Protein AF-A0A8T9C0J8-F1 (afdb_monomer_lite)

Sequence (225 aa):
MASNILVLGAGELGTVILTALAARAPPSTKISVLLRPTTISSPSPNKAKELSYLTSLNISLVPGDIATSSLSTLAALFKPYDLVISALGFASGPGSQVKITNAVLAAKVKRFVPWQFGVDYDVVGRGSAQPVWDEQLDVRELLRSQSGKGTEWIIVSTGIFMSFLFEDFFGVVSVSEGDVTVRALGSWENQVTVTTPRDIGRLTSEIVFWEPEFRDEVVFVAGET

Radius of gyration: 17.9 Å; chains: 1; bounding box: 40×44×49 Å

InterPro domains:
  IPR008030 NmrA-like domain [PF05368] (2-215)
  IPR036291 NAD(P)-binding domain superfamily [SSF51735] (3-223)
  IPR045312 Phenylcoumaran benzylic ether reductase-like [cd05259] (4-225)
  IPR051609 NmrA-type/Isoflavone reductase-like domain-containing protein [PTHR47706] (1-224)

pLDDT: mean 93.37, std 6.32, range [57.09, 98.88]

Secondary structure (DSSP, 8-state):
--SEEEEE--SHHHHHHHHHHHHHS-TT-EEEEEE-HHHHHS--HHHHHHHHHHHHTTPEEEE--TTTS-HHHHHHHHTT-SEEEE---GGG-TTHHHHHHHHHHHHT-SEEE-S--SS-HHHH-TT-S-HHHHHHHHHHHHHHT--SS--EEEEEE--EEGGGGGSTTT-SEEEETTEEEE--SSSTT----EE-HHHHHHHHHHHHT-SSPP-SEEEE-----

Structure (mmCIF, N/CA/C/O backbone):
data_AF-A0A8T9C0J8-F1
#
_entry.id   AF-A0A8T9C0J8-F1
#
loop_
_atom_site.group_PDB
_atom_site.id
_atom_site.type_symbol
_atom_site.label_atom_id
_atom_site.label_alt_id
_atom_site.label_comp_id
_atom_site.label_asym_id
_atom_site.label_entity_id
_atom_site.label_seq_id
_atom_site.pdbx_PDB_ins_code
_atom_site.Cartn_x
_atom_site.Cartn_y
_atom_site.Cartn_z
_atom_site.occupancy
_atom_site.B_iso_or_equiv
_atom_site.auth_seq_id
_atom_site.auth_comp_id
_atom_site.auth_asym_id
_atom_site.auth_atom_id
_atom_site.pdbx_PDB_model_num
ATOM 1 N N . MET A 1 1 ? -18.780 -3.985 4.212 1.00 67.94 1 MET A N 1
ATOM 2 C CA . MET A 1 1 ? -17.952 -2.789 3.947 1.00 67.94 1 MET A CA 1
ATOM 3 C C . MET A 1 1 ? -17.096 -2.370 5.140 1.00 67.94 1 MET A C 1
ATOM 5 O O . MET A 1 1 ? -17.561 -2.420 6.276 1.00 67.94 1 MET A O 1
ATOM 9 N N . ALA A 1 2 ? -15.847 -1.967 4.881 1.00 78.81 2 ALA A N 1
ATOM 10 C CA . ALA A 1 2 ? -14.935 -1.405 5.881 1.00 78.81 2 ALA A CA 1
ATOM 11 C C . ALA A 1 2 ? -15.335 0.035 6.246 1.00 78.81 2 ALA A C 1
ATOM 13 O O . ALA A 1 2 ? -15.600 0.855 5.365 1.00 78.81 2 ALA A O 1
ATOM 14 N N . SER A 1 3 ? -15.373 0.343 7.543 1.00 91.62 3 SER A N 1
ATOM 15 C CA . SER A 1 3 ? -15.783 1.655 8.062 1.00 91.62 3 SER A CA 1
ATOM 16 C C . SER A 1 3 ? -14.609 2.488 8.577 1.00 91.62 3 SER A C 1
ATOM 18 O O . SER A 1 3 ? -14.718 3.709 8.659 1.00 91.62 3 SER A O 1
ATOM 20 N N . ASN A 1 4 ? -13.475 1.852 8.873 1.00 98.12 4 ASN A N 1
ATOM 21 C CA . ASN A 1 4 ? -12.244 2.510 9.293 1.00 98.12 4 ASN A CA 1
ATOM 22 C C . ASN A 1 4 ? -11.042 1.960 8.509 1.00 98.12 4 ASN A C 1
ATOM 24 O O . ASN A 1 4 ? -10.661 0.801 8.687 1.00 98.12 4 ASN A O 1
ATOM 28 N N . ILE A 1 5 ? -10.463 2.781 7.633 1.00 98.81 5 ILE A N 1
ATOM 29 C CA . ILE A 1 5 ? -9.421 2.394 6.674 1.00 98.81 5 ILE A CA 1
ATOM 30 C C . ILE A 1 5 ? -8.106 3.090 7.028 1.00 98.81 5 ILE A C 1
ATOM 32 O O . ILE A 1 5 ? -8.069 4.312 7.167 1.00 98.81 5 ILE A O 1
ATOM 36 N N . LEU A 1 6 ? -7.017 2.326 7.112 1.00 98.88 6 LEU A N 1
ATOM 37 C CA . LEU A 1 6 ? -5.656 2.845 7.230 1.00 98.88 6 LEU A CA 1
ATOM 38 C C . LEU A 1 6 ? -4.860 2.549 5.960 1.00 98.88 6 LEU A C 1
ATOM 40 O O . LEU A 1 6 ? -4.647 1.389 5.619 1.00 98.88 6 LEU A O 1
ATOM 44 N N . VAL A 1 7 ? -4.349 3.587 5.305 1.00 98.81 7 VAL A N 1
ATOM 45 C CA . VAL A 1 7 ? -3.362 3.449 4.226 1.00 98.81 7 VAL A CA 1
ATOM 46 C C . VAL A 1 7 ? -1.961 3.670 4.792 1.00 98.81 7 VAL A C 1
ATOM 48 O O . VAL A 1 7 ? -1.710 4.645 5.499 1.00 98.81 7 VAL A O 1
ATOM 51 N N . LEU A 1 8 ? -1.029 2.769 4.498 1.00 98.56 8 LEU A N 1
ATOM 52 C CA . LEU A 1 8 ? 0.369 2.898 4.894 1.00 98.56 8 LEU A CA 1
ATOM 53 C C . LEU A 1 8 ? 1.133 3.630 3.791 1.00 98.56 8 LEU A C 1
ATOM 55 O O . LEU A 1 8 ? 1.318 3.084 2.705 1.00 98.56 8 LEU A O 1
ATOM 59 N N . GLY A 1 9 ? 1.598 4.844 4.091 1.00 96.56 9 GLY A N 1
ATOM 60 C CA . GLY A 1 9 ? 2.353 5.680 3.164 1.00 96.56 9 GLY A CA 1
ATOM 61 C C . GLY A 1 9 ? 1.488 6.550 2.245 1.00 96.56 9 GLY A C 1
ATOM 62 O O . GLY A 1 9 ? 0.451 6.137 1.742 1.00 96.56 9 GLY A O 1
ATOM 63 N N . ALA A 1 10 ? 1.976 7.764 1.992 1.00 95.25 10 ALA A N 1
ATOM 64 C CA . ALA A 1 10 ? 1.490 8.679 0.957 1.00 95.25 10 ALA A CA 1
ATOM 65 C C . ALA A 1 10 ? 2.654 8.997 0.009 1.00 95.25 10 ALA A C 1
ATOM 67 O O . ALA A 1 10 ? 3.235 10.076 0.066 1.00 95.25 10 ALA A O 1
ATOM 68 N N . GLY A 1 11 ? 3.129 7.988 -0.721 1.00 91.94 11 GLY A N 1
ATOM 69 C CA . GLY A 1 11 ? 3.966 8.199 -1.907 1.00 91.94 11 GLY A CA 1
ATOM 70 C C . GLY A 1 11 ? 3.084 8.366 -3.145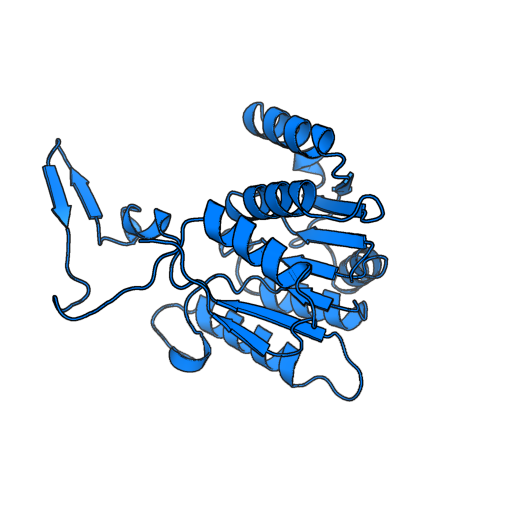 1.00 91.94 11 GLY A C 1
ATOM 71 O O . GLY A 1 11 ? 1.874 8.512 -3.007 1.00 91.94 11 GLY A O 1
ATOM 72 N N . GLU A 1 12 ? 3.658 8.253 -4.344 1.00 90.75 12 GLU A N 1
ATOM 73 C CA . GLU A 1 12 ? 2.904 8.302 -5.611 1.00 90.75 12 GLU A CA 1
ATOM 74 C C . GLU A 1 12 ? 1.651 7.408 -5.575 1.00 90.75 12 GLU A C 1
ATOM 76 O O . GLU A 1 12 ? 0.536 7.903 -5.728 1.00 90.75 12 GLU A O 1
ATOM 81 N N . LEU A 1 13 ? 1.829 6.118 -5.260 1.00 94.12 13 LEU A N 1
ATOM 82 C CA . LEU A 1 13 ? 0.739 5.146 -5.129 1.00 94.12 13 LEU A CA 1
ATOM 83 C C . LEU A 1 13 ? -0.213 5.458 -3.960 1.00 94.12 13 LEU A C 1
ATOM 85 O O . LEU A 1 13 ? -1.432 5.376 -4.095 1.00 94.12 13 LEU A O 1
ATOM 89 N N . GLY A 1 14 ? 0.332 5.783 -2.787 1.00 96.75 14 GLY A N 1
ATOM 90 C CA . GLY A 1 14 ? -0.483 6.012 -1.592 1.00 96.75 14 GLY A CA 1
ATOM 91 C C . GLY A 1 14 ? -1.433 7.192 -1.767 1.00 96.75 14 GLY A C 1
ATOM 92 O O . GLY A 1 14 ? -2.601 7.106 -1.401 1.00 96.75 14 GLY A O 1
ATOM 93 N N . THR A 1 15 ? -0.959 8.264 -2.396 1.00 96.56 15 THR A N 1
ATOM 94 C CA . THR A 1 15 ? -1.730 9.492 -2.602 1.00 96.56 15 THR A CA 1
ATOM 95 C C . THR A 1 15 ? -2.877 9.284 -3.583 1.00 96.56 15 THR A C 1
ATOM 97 O O . THR 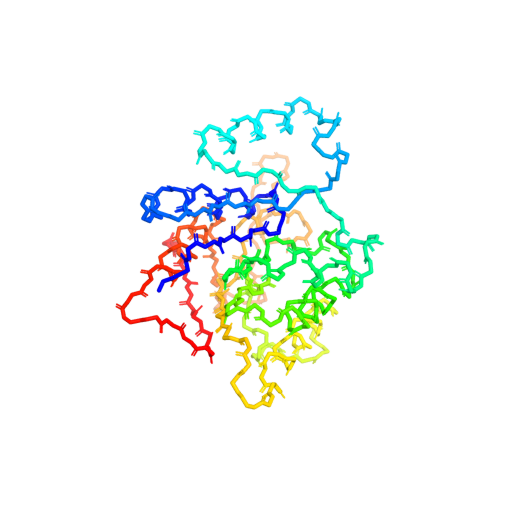A 1 15 ? -3.999 9.689 -3.292 1.00 96.56 15 THR A O 1
ATOM 100 N N . VAL A 1 16 ? -2.655 8.571 -4.691 1.00 97.00 16 VAL A N 1
ATOM 101 C CA . VAL A 1 16 ? -3.739 8.241 -5.636 1.00 97.00 16 VAL A CA 1
ATOM 102 C C . VAL A 1 16 ? -4.761 7.264 -5.046 1.00 97.00 16 VAL A C 1
ATOM 104 O O . VAL A 1 16 ? -5.956 7.446 -5.279 1.00 97.00 16 VAL A O 1
ATOM 107 N N . ILE A 1 17 ? -4.341 6.287 -4.228 1.00 98.44 17 ILE A N 1
ATOM 108 C CA . ILE A 1 17 ? -5.265 5.413 -3.480 1.00 98.44 17 ILE A CA 1
ATOM 109 C C . ILE A 1 17 ? -6.103 6.240 -2.498 1.00 98.44 17 ILE A C 1
ATOM 111 O O . ILE A 1 17 ? -7.325 6.123 -2.484 1.00 98.44 17 ILE A O 1
ATOM 115 N N . LEU A 1 18 ? -5.471 7.102 -1.699 1.00 98.75 18 LEU A N 1
ATOM 116 C CA . LEU A 1 18 ? -6.147 7.944 -0.709 1.00 98.75 18 LEU A CA 1
ATOM 117 C C . LEU A 1 18 ? -7.184 8.873 -1.347 1.00 98.75 18 LEU A C 1
ATOM 119 O O . LEU A 1 18 ? -8.325 8.920 -0.887 1.00 98.75 18 LEU A O 1
ATOM 123 N N . THR A 1 19 ? -6.820 9.557 -2.433 1.00 98.44 19 THR A N 1
ATOM 124 C CA . THR A 1 19 ? -7.746 10.400 -3.199 1.00 98.44 19 THR A CA 1
ATOM 125 C C . THR A 1 19 ? -8.927 9.596 -3.732 1.00 98.44 19 THR A C 1
ATOM 127 O O . THR A 1 19 ? -10.077 10.016 -3.597 1.00 98.44 19 THR A O 1
ATOM 130 N N . ALA A 1 20 ? -8.664 8.431 -4.326 1.00 98.31 20 ALA A N 1
ATOM 131 C CA . ALA A 1 20 ? -9.708 7.600 -4.910 1.00 98.31 20 ALA A CA 1
ATOM 132 C C . ALA A 1 20 ? -10.619 6.960 -3.851 1.00 98.31 20 ALA A C 1
ATOM 134 O O . ALA A 1 20 ? -11.800 6.740 -4.120 1.00 98.31 20 ALA A O 1
ATOM 135 N N . LEU A 1 21 ? -10.100 6.656 -2.658 1.00 98.44 21 LEU A N 1
ATOM 136 C CA . LEU A 1 21 ? -10.907 6.227 -1.517 1.00 98.44 21 LEU A CA 1
ATOM 137 C C . LEU A 1 21 ? -11.796 7.371 -1.036 1.00 98.44 21 LEU A C 1
ATOM 139 O O . LEU A 1 21 ? -13.000 7.177 -0.930 1.00 98.44 21 LEU A O 1
ATOM 143 N N . ALA A 1 22 ? -11.239 8.564 -0.808 1.00 97.94 22 ALA A N 1
ATOM 144 C CA . ALA A 1 22 ? -11.999 9.720 -0.330 1.00 97.94 22 ALA A CA 1
ATOM 145 C C . ALA A 1 22 ? -13.140 10.120 -1.281 1.00 97.94 22 ALA A C 1
ATOM 147 O O . ALA A 1 22 ? -14.207 10.520 -0.828 1.00 97.94 22 ALA A O 1
ATOM 148 N N . ALA A 1 23 ? -12.944 9.965 -2.593 1.00 97.62 23 ALA A N 1
ATOM 149 C CA . ALA A 1 23 ? -13.970 10.256 -3.593 1.00 97.62 23 ALA A CA 1
ATOM 150 C C . ALA A 1 23 ? -15.118 9.228 -3.636 1.00 97.62 23 ALA A C 1
ATOM 152 O O . ALA A 1 23 ? -16.214 9.560 -4.085 1.00 97.62 23 ALA A O 1
ATOM 153 N N . ARG A 1 24 ? -14.870 7.979 -3.222 1.00 96.00 24 ARG A N 1
ATOM 154 C CA . ARG A 1 24 ? -15.820 6.861 -3.362 1.00 96.00 24 ARG A CA 1
ATOM 155 C C . ARG A 1 24 ? -16.450 6.418 -2.047 1.00 96.00 24 ARG A C 1
ATOM 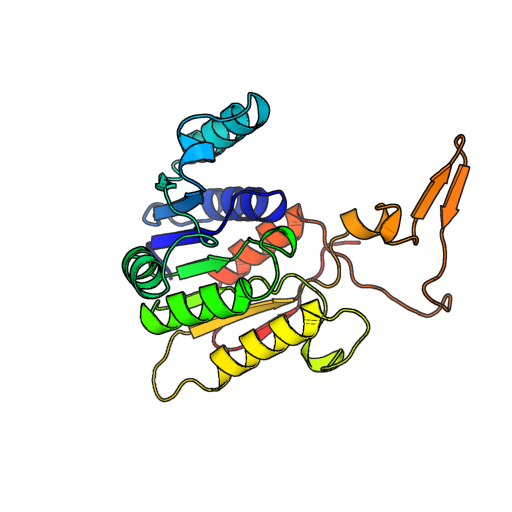157 O O . ARG A 1 24 ? -17.527 5.826 -2.058 1.00 96.00 24 ARG A O 1
ATOM 164 N N . ALA A 1 25 ? -15.763 6.643 -0.936 1.00 96.06 25 ALA A N 1
ATOM 165 C CA . ALA A 1 25 ? -16.151 6.098 0.346 1.00 96.06 25 ALA A CA 1
ATOM 166 C C . ALA A 1 25 ? -17.536 6.611 0.784 1.00 96.06 25 ALA A C 1
ATOM 168 O O . ALA A 1 25 ? -17.830 7.802 0.634 1.00 96.06 25 ALA A O 1
ATOM 169 N N . PRO A 1 26 ? -18.385 5.745 1.367 1.00 94.44 26 PRO A N 1
ATOM 170 C CA . PRO A 1 26 ? -19.605 6.191 2.024 1.00 94.44 26 PRO A CA 1
ATOM 171 C C . PRO A 1 26 ? -19.304 7.262 3.089 1.00 94.44 26 PRO A C 1
ATOM 173 O O . PRO A 1 26 ? -18.265 7.177 3.747 1.00 94.44 26 PRO A O 1
ATOM 176 N N . PRO A 1 27 ? -20.220 8.213 3.362 1.00 92.50 27 PRO A N 1
ATOM 177 C CA . PRO A 1 27 ? -19.984 9.285 4.339 1.00 92.50 27 PRO A CA 1
ATOM 178 C C . PRO A 1 27 ? -19.617 8.814 5.758 1.00 92.50 27 PRO A C 1
ATOM 180 O O . PRO A 1 27 ? -19.036 9.566 6.533 1.00 92.50 27 PRO A O 1
ATOM 183 N N . SER A 1 28 ? -19.964 7.576 6.120 1.00 94.38 28 SER A N 1
ATOM 184 C CA . SER A 1 28 ? -19.637 6.965 7.413 1.00 94.38 28 SER A CA 1
ATOM 185 C C . SER A 1 28 ? -18.206 6.423 7.514 1.00 94.38 28 SER A C 1
ATOM 187 O O . SER A 1 28 ? -17.791 6.024 8.601 1.00 94.38 28 SER A O 1
ATOM 189 N N . THR A 1 29 ? -17.469 6.346 6.405 1.00 97.56 29 THR A N 1
ATOM 190 C CA . THR A 1 29 ? -16.136 5.743 6.364 1.00 97.56 29 THR A CA 1
ATOM 191 C C . THR A 1 29 ? -15.070 6.743 6.800 1.00 97.56 29 THR A C 1
ATOM 193 O O . THR A 1 29 ? -14.967 7.847 6.274 1.00 97.56 29 THR A O 1
ATOM 196 N N . LYS A 1 30 ? -14.232 6.330 7.749 1.00 98.38 30 LYS A N 1
ATOM 197 C CA . LYS A 1 30 ? -13.057 7.077 8.202 1.00 98.38 30 LYS A CA 1
ATOM 198 C C . LYS A 1 30 ? -11.826 6.588 7.452 1.00 98.38 30 LYS A C 1
ATOM 200 O O . LYS A 1 30 ? -11.588 5.382 7.385 1.00 98.38 30 LYS A O 1
ATOM 205 N N . ILE A 1 31 ? -11.049 7.520 6.908 1.00 98.75 31 ILE A N 1
ATOM 206 C CA . ILE A 1 31 ? -9.807 7.227 6.190 1.00 98.75 31 ILE A CA 1
ATOM 207 C C . ILE A 1 31 ? -8.652 7.894 6.931 1.00 98.75 31 ILE A C 1
ATOM 209 O O . ILE A 1 31 ? -8.679 9.092 7.221 1.00 98.75 31 ILE A O 1
ATOM 213 N N . SER A 1 32 ? -7.624 7.105 7.204 1.00 98.88 32 SER A N 1
ATOM 214 C CA . SER A 1 32 ? -6.389 7.529 7.843 1.00 98.88 32 SER A CA 1
ATOM 215 C C . SER A 1 32 ? -5.191 7.155 6.981 1.00 98.88 32 SER A C 1
ATOM 217 O O . SER A 1 32 ? -5.207 6.145 6.278 1.00 98.88 32 SER A O 1
ATOM 219 N N . VAL A 1 33 ? -4.114 7.928 7.088 1.00 98.81 33 VAL A N 1
ATOM 220 C CA . VAL A 1 33 ? -2.821 7.606 6.485 1.00 98.81 33 VAL A CA 1
ATOM 221 C C . VAL A 1 33 ? -1.731 7.542 7.546 1.00 98.81 33 VAL A C 1
ATOM 223 O O . VAL A 1 33 ? -1.563 8.471 8.334 1.00 98.81 33 VAL A O 1
ATOM 226 N N . LEU A 1 34 ? -0.966 6.451 7.554 1.00 98.62 34 LEU A N 1
ATOM 227 C CA . LEU A 1 34 ? 0.228 6.319 8.381 1.00 98.62 34 LEU A CA 1
ATOM 228 C C . LEU A 1 34 ? 1.416 7.008 7.707 1.00 98.62 34 LEU A C 1
ATOM 230 O O . LEU A 1 34 ? 1.798 6.650 6.590 1.00 98.62 34 LEU A O 1
ATOM 234 N N . LEU A 1 35 ? 2.030 7.953 8.416 1.00 97.62 35 LEU A N 1
ATOM 235 C CA . LEU A 1 35 ? 3.216 8.682 7.974 1.00 97.62 35 LEU A CA 1
ATOM 236 C C . LEU A 1 35 ? 4.260 8.732 9.084 1.00 97.62 35 LEU A C 1
ATOM 238 O O . LEU A 1 35 ? 3.920 8.793 10.269 1.00 97.62 35 LEU A O 1
ATOM 242 N N . ARG A 1 36 ? 5.541 8.793 8.696 1.00 96.00 36 ARG A N 1
ATOM 243 C CA . ARG A 1 36 ? 6.629 8.985 9.661 1.00 96.00 36 ARG A CA 1
ATOM 244 C C . ARG A 1 36 ? 6.372 10.262 10.470 1.00 96.00 36 ARG A C 1
ATOM 246 O O . ARG A 1 36 ? 6.016 11.278 9.868 1.00 96.00 36 ARG A O 1
ATOM 253 N N . PRO A 1 37 ? 6.603 10.265 11.796 1.00 96.25 37 PRO A N 1
ATOM 254 C CA . PRO A 1 37 ? 6.368 11.448 12.626 1.00 96.25 37 PRO A CA 1
ATOM 255 C C . PRO A 1 37 ? 7.043 12.714 12.085 1.00 96.25 37 PRO A C 1
ATOM 257 O O . PRO A 1 37 ? 6.421 13.770 12.041 1.00 96.25 37 PRO A O 1
ATOM 260 N N . THR A 1 38 ? 8.270 12.590 11.569 1.00 94.44 38 THR A N 1
ATOM 261 C CA . THR A 1 38 ? 9.028 13.699 10.966 1.00 94.44 38 THR A CA 1
ATOM 262 C C . THR A 1 38 ? 8.383 14.262 9.701 1.00 94.44 38 THR A C 1
ATOM 264 O O . THR A 1 38 ? 8.455 15.464 9.464 1.00 94.44 38 THR A O 1
ATOM 267 N N . THR A 1 39 ? 7.705 13.427 8.907 1.00 94.25 39 THR A N 1
ATOM 268 C CA . THR A 1 39 ? 6.935 13.865 7.733 1.00 94.25 39 THR A CA 1
ATOM 269 C C . THR A 1 39 ? 5.789 14.787 8.136 1.00 94.25 39 THR A C 1
ATOM 271 O O . THR A 1 39 ? 5.459 15.692 7.380 1.00 94.25 39 THR A O 1
ATOM 274 N N . ILE A 1 40 ? 5.207 14.578 9.319 1.00 95.44 40 ILE A N 1
ATOM 275 C CA . ILE A 1 40 ? 4.107 15.389 9.849 1.00 95.44 40 ILE A CA 1
ATOM 276 C C . ILE A 1 40 ? 4.650 16.637 10.557 1.00 95.44 40 ILE A C 1
ATOM 278 O O . ILE A 1 40 ? 4.162 17.737 10.320 1.00 95.44 40 ILE A O 1
ATOM 282 N N . SER A 1 41 ? 5.660 16.482 11.420 1.00 95.50 41 SER A N 1
ATOM 283 C CA . SER A 1 41 ? 6.167 17.571 12.265 1.00 95.50 41 SER A CA 1
ATOM 284 C C . SER A 1 41 ? 7.080 18.551 11.530 1.00 95.50 41 SER A C 1
ATOM 286 O O . SER A 1 41 ? 7.245 19.687 11.970 1.00 95.50 41 SER A O 1
ATOM 288 N N . SER A 1 42 ? 7.739 18.119 10.452 1.00 93.81 42 SER A N 1
ATOM 289 C CA . SER A 1 42 ? 8.729 18.924 9.724 1.00 93.81 42 SER A CA 1
ATOM 290 C C . SER A 1 42 ? 8.709 18.620 8.217 1.00 93.81 42 SER A C 1
ATOM 292 O O . SER A 1 42 ? 9.702 18.138 7.666 1.00 93.81 42 SER A O 1
ATOM 294 N N . PRO A 1 43 ? 7.577 18.866 7.528 1.00 94.25 43 PRO A N 1
ATOM 295 C CA . PRO A 1 43 ? 7.447 18.582 6.105 1.00 94.25 43 PRO A CA 1
ATOM 296 C C . PRO A 1 43 ? 8.287 19.538 5.247 1.00 94.25 43 PRO A C 1
ATOM 298 O O . PRO A 1 43 ? 8.381 20.734 5.521 1.00 94.25 43 PRO A O 1
ATOM 301 N N . SER A 1 44 ? 8.823 19.030 4.134 1.00 94.44 44 SER A N 1
ATOM 302 C CA . SER A 1 44 ? 9.297 19.891 3.042 1.00 94.44 44 SER A CA 1
ATOM 303 C C . SER A 1 44 ? 8.124 20.681 2.434 1.00 94.44 44 SER A C 1
ATOM 305 O O . SER A 1 44 ? 6.974 20.260 2.582 1.00 94.44 44 SER A O 1
ATOM 307 N N . PRO A 1 45 ? 8.355 21.780 1.688 1.00 95.69 45 PRO A N 1
ATOM 308 C CA . PRO A 1 45 ? 7.265 22.560 1.090 1.00 95.69 45 PRO A CA 1
ATOM 309 C C . PRO A 1 45 ? 6.321 21.732 0.206 1.00 95.69 45 PRO A C 1
ATOM 311 O O . PRO A 1 45 ? 5.104 21.896 0.272 1.00 95.69 45 PRO A O 1
ATOM 314 N N . ASN A 1 46 ? 6.867 20.803 -0.584 1.00 93.50 46 ASN A N 1
ATOM 315 C CA . ASN A 1 46 ? 6.058 19.899 -1.404 1.00 93.50 46 ASN A CA 1
ATOM 316 C C . ASN A 1 46 ? 5.237 18.950 -0.532 1.00 93.50 46 ASN A C 1
ATOM 318 O O . ASN A 1 46 ? 4.045 18.770 -0.776 1.00 93.50 46 ASN A O 1
ATOM 322 N N . LYS A 1 47 ? 5.841 18.405 0.532 1.00 94.06 47 LYS A N 1
ATOM 323 C CA . LYS A 1 47 ? 5.120 17.509 1.431 1.00 94.06 47 LYS A CA 1
ATOM 324 C C . LYS A 1 47 ? 4.032 18.241 2.212 1.00 94.06 47 LYS A C 1
ATOM 326 O O . LYS A 1 47 ? 2.950 17.702 2.370 1.00 94.06 47 LYS A O 1
ATOM 331 N N . ALA A 1 48 ? 4.259 19.487 2.622 1.00 95.75 48 ALA A N 1
ATOM 332 C CA . ALA A 1 48 ? 3.263 20.305 3.312 1.00 95.75 48 ALA A CA 1
ATOM 333 C C . ALA A 1 48 ? 2.018 20.566 2.446 1.00 95.75 48 ALA A C 1
ATOM 335 O O . ALA A 1 48 ? 0.894 20.516 2.952 1.00 95.75 48 ALA A O 1
ATOM 336 N N . LYS A 1 49 ? 2.207 20.786 1.135 1.00 96.19 49 LYS A N 1
ATOM 337 C CA . LYS A 1 49 ? 1.103 20.892 0.167 1.00 96.19 49 LYS A CA 1
ATOM 338 C C . LYS A 1 49 ? 0.330 19.582 0.060 1.00 96.19 49 LYS A C 1
ATOM 340 O O . LYS A 1 49 ? -0.894 19.594 0.094 1.00 96.19 49 LYS A O 1
ATOM 345 N N . GLU A 1 50 ? 1.041 18.462 -0.022 1.00 95.31 50 GLU A N 1
ATOM 346 C CA . GLU A 1 50 ? 0.428 17.137 -0.085 1.00 95.31 50 GLU A CA 1
ATOM 347 C C . GLU A 1 50 ? -0.365 16.811 1.189 1.00 95.31 50 GLU A C 1
ATOM 349 O O . GLU A 1 50 ? -1.512 16.389 1.100 1.00 95.31 50 GLU A O 1
ATOM 354 N N . LEU A 1 51 ? 0.185 17.085 2.378 1.00 97.44 51 LEU A N 1
ATOM 355 C CA . LEU A 1 51 ? -0.533 16.904 3.643 1.00 97.44 51 LEU A CA 1
ATOM 356 C C . LEU A 1 51 ? -1.780 17.787 3.717 1.00 97.44 51 LEU A C 1
ATOM 358 O O . LEU A 1 51 ? -2.829 17.299 4.118 1.00 97.44 51 LEU A O 1
ATOM 362 N N . SER A 1 52 ? -1.681 19.050 3.290 1.00 97.75 52 SER A N 1
ATOM 363 C CA . SER A 1 52 ? -2.831 19.967 3.216 1.00 97.75 52 SER A CA 1
ATOM 364 C C . SER A 1 52 ? -3.920 19.465 2.265 1.00 97.75 52 SER A C 1
ATOM 366 O O . SER A 1 52 ? -5.107 19.642 2.522 1.00 97.75 52 SER A O 1
ATOM 368 N N . TYR A 1 53 ? -3.525 18.834 1.159 1.00 97.94 53 TYR A N 1
ATOM 369 C CA . TYR A 1 53 ? -4.460 18.214 0.228 1.00 97.94 53 TYR A CA 1
ATOM 370 C C . TYR A 1 53 ? -5.133 16.976 0.834 1.00 97.94 53 TYR A C 1
ATOM 372 O O . TYR A 1 53 ? -6.344 16.830 0.735 1.00 97.94 53 TYR A O 1
ATOM 380 N N . LEU A 1 54 ? -4.386 16.106 1.518 1.00 98.25 54 LEU A N 1
ATOM 381 C CA . LEU A 1 54 ? -4.976 14.939 2.179 1.00 98.25 54 LEU A CA 1
ATOM 382 C C . LEU A 1 54 ? -5.944 15.355 3.298 1.00 98.25 54 LEU A C 1
ATOM 384 O O . LEU A 1 54 ? -7.043 14.811 3.402 1.00 98.25 54 LEU A O 1
ATOM 388 N N . THR A 1 55 ? -5.589 16.354 4.109 1.00 98.00 55 THR A N 1
ATOM 389 C CA . THR A 1 55 ? -6.470 16.832 5.184 1.00 98.00 55 THR A CA 1
ATOM 390 C C . THR A 1 55 ? -7.719 17.535 4.654 1.00 98.00 55 THR A C 1
ATOM 392 O O . THR A 1 55 ? -8.776 17.397 5.268 1.00 98.00 55 THR A O 1
ATOM 395 N N . SER A 1 56 ? -7.657 18.216 3.502 1.00 98.31 56 SER A N 1
ATOM 396 C CA . SER A 1 56 ? -8.852 18.800 2.868 1.00 98.31 56 SER A CA 1
ATOM 397 C C . SER A 1 56 ? -9.847 17.746 2.365 1.00 98.31 56 SER A C 1
ATOM 399 O O . SER A 1 56 ? -11.031 18.045 2.220 1.00 98.31 56 SER A O 1
ATOM 401 N N . LEU A 1 57 ? -9.397 16.499 2.184 1.00 98.00 57 LEU A N 1
ATOM 402 C CA . LEU A 1 57 ? -10.234 15.329 1.903 1.00 98.00 57 LEU A CA 1
ATOM 403 C C . LEU A 1 57 ? -10.746 14.626 3.176 1.00 98.00 57 LEU A C 1
ATOM 405 O O . LEU A 1 57 ? -11.266 13.516 3.095 1.00 98.00 57 LEU A O 1
ATOM 409 N N . ASN A 1 58 ? -10.602 15.247 4.352 1.00 98.06 58 ASN A N 1
ATOM 410 C CA . ASN A 1 58 ? -10.930 14.675 5.665 1.00 98.06 58 ASN A CA 1
ATOM 411 C C . ASN A 1 58 ? -10.120 13.415 6.029 1.00 98.06 58 ASN A C 1
ATOM 413 O O . ASN A 1 58 ? -10.561 12.603 6.846 1.00 98.06 58 ASN A O 1
ATOM 417 N N . ILE A 1 59 ? -8.923 13.247 5.456 1.00 98.69 59 ILE A N 1
ATOM 418 C CA . ILE A 1 59 ? -8.031 12.135 5.797 1.00 98.69 59 ILE A CA 1
ATOM 419 C C . ILE A 1 59 ? -7.248 12.480 7.063 1.00 98.69 59 ILE A C 1
ATOM 421 O O . ILE A 1 59 ? -6.605 13.528 7.161 1.00 98.69 59 ILE A O 1
ATOM 425 N N . SER A 1 60 ? -7.265 11.565 8.030 1.00 98.56 60 SER A N 1
ATOM 426 C CA . SER A 1 60 ? -6.536 11.724 9.291 1.00 98.56 60 SER A CA 1
ATOM 427 C C . SER A 1 60 ? -5.071 11.311 9.146 1.00 98.56 60 SER A C 1
ATOM 429 O O . SER A 1 60 ? -4.762 10.248 8.610 1.00 98.56 60 SER A O 1
ATOM 431 N N . LEU A 1 61 ? -4.150 12.130 9.657 1.00 98.56 61 LEU A N 1
ATOM 432 C CA . LEU A 1 61 ? -2.720 11.816 9.663 1.00 98.56 61 LEU A CA 1
ATOM 433 C C . LEU A 1 61 ? -2.371 11.037 10.934 1.00 98.56 61 LEU A C 1
ATOM 435 O O . LEU A 1 61 ? -2.585 11.524 12.043 1.00 98.56 61 LEU A O 1
ATOM 439 N N . VAL A 1 62 ? -1.813 9.839 10.778 1.00 98.56 62 VAL A N 1
ATOM 440 C CA . VAL A 1 62 ? -1.443 8.952 11.885 1.00 98.56 62 VAL A CA 1
ATOM 441 C C . VAL A 1 62 ? 0.081 8.863 11.960 1.00 98.56 62 VAL A C 1
ATOM 443 O O . VAL A 1 62 ? 0.704 8.355 11.024 1.00 98.56 62 VAL A O 1
ATOM 446 N N . PRO A 1 63 ? 0.712 9.340 13.046 1.00 97.88 63 PRO A N 1
ATOM 447 C CA . PRO A 1 63 ? 2.153 9.229 13.203 1.00 97.88 63 PRO A CA 1
ATOM 448 C C . PRO A 1 63 ? 2.550 7.774 13.473 1.00 97.88 63 PRO A C 1
ATOM 450 O O . PRO A 1 63 ? 2.061 7.144 14.409 1.00 97.88 63 PRO A O 1
ATOM 453 N N . GLY A 1 64 ? 3.477 7.249 12.679 1.00 96.88 64 GLY A N 1
ATOM 454 C CA . GLY A 1 64 ? 4.062 5.930 12.889 1.00 96.88 64 GLY A CA 1
ATOM 455 C C . GLY A 1 64 ? 5.168 5.634 11.884 1.00 96.88 64 GLY A C 1
ATOM 456 O O . GLY A 1 64 ? 5.202 6.191 10.790 1.00 96.88 64 GLY A O 1
ATOM 457 N N . ASP A 1 65 ? 6.102 4.765 12.255 1.00 95.31 65 ASP A N 1
ATOM 458 C CA . ASP A 1 65 ? 7.235 4.423 11.397 1.00 95.31 65 ASP A CA 1
ATOM 459 C C . ASP A 1 65 ? 7.426 2.910 11.333 1.00 95.31 65 ASP A C 1
ATOM 461 O O . ASP A 1 65 ? 7.787 2.272 12.324 1.00 95.31 65 ASP A O 1
ATOM 465 N N . ILE A 1 66 ? 7.186 2.342 10.149 1.00 95.81 66 ILE A N 1
ATOM 466 C CA . ILE A 1 66 ? 7.337 0.908 9.889 1.00 95.81 66 ILE A CA 1
ATOM 467 C C . ILE A 1 66 ? 8.773 0.447 10.131 1.00 95.81 66 ILE A C 1
ATOM 469 O O . ILE A 1 66 ? 8.969 -0.663 10.621 1.00 95.81 66 ILE A O 1
ATOM 473 N N . ALA A 1 67 ? 9.775 1.276 9.826 1.00 93.12 67 ALA A N 1
ATOM 474 C CA . ALA A 1 67 ? 11.171 0.875 9.942 1.00 93.12 67 ALA A CA 1
ATOM 475 C C . ALA A 1 67 ? 11.564 0.685 11.413 1.00 93.12 67 ALA A C 1
ATOM 477 O O . ALA A 1 67 ? 12.079 -0.367 11.793 1.00 93.12 67 ALA A O 1
ATOM 478 N N . THR A 1 68 ? 11.245 1.667 12.256 1.00 94.94 68 THR A N 1
ATOM 479 C CA . THR A 1 68 ? 11.728 1.739 13.644 1.00 94.94 68 THR A CA 1
ATOM 480 C C . THR A 1 68 ? 10.774 1.131 14.674 1.00 94.94 68 THR A C 1
ATOM 482 O O . THR A 1 68 ? 11.222 0.703 15.736 1.00 94.94 68 THR A O 1
ATOM 485 N N . SER A 1 69 ? 9.473 1.030 14.382 1.00 97.06 69 SER A N 1
ATOM 486 C CA . SER A 1 69 ? 8.499 0.464 15.328 1.00 97.06 69 SER A CA 1
ATOM 487 C C . SER A 1 69 ? 8.655 -1.050 15.470 1.00 97.06 69 SER A C 1
ATOM 489 O O . SER A 1 69 ? 8.915 -1.757 14.493 1.00 97.06 69 SER A O 1
ATOM 491 N N . SER A 1 70 ? 8.446 -1.578 16.677 1.00 97.94 70 SER A N 1
ATOM 492 C CA . SER A 1 70 ? 8.369 -3.024 16.902 1.00 97.94 70 SER A CA 1
ATOM 493 C C . SER A 1 70 ? 7.098 -3.618 16.283 1.00 97.94 70 SER A C 1
ATOM 495 O O . SER A 1 70 ? 6.120 -2.913 16.022 1.00 97.94 70 SER A O 1
ATOM 497 N N . LEU A 1 71 ? 7.087 -4.941 16.099 1.00 97.94 71 LEU A N 1
ATOM 498 C CA . LEU A 1 71 ? 5.908 -5.667 15.623 1.00 97.94 71 LEU A CA 1
ATOM 499 C C . LEU A 1 71 ? 4.679 -5.423 16.517 1.00 97.94 71 LEU A C 1
ATOM 501 O O . LEU A 1 71 ? 3.592 -5.171 16.008 1.00 97.94 71 LEU A O 1
ATOM 505 N N . SER A 1 72 ? 4.852 -5.456 17.843 1.00 98.31 72 SER A N 1
ATOM 506 C CA . SER A 1 72 ? 3.760 -5.254 18.803 1.00 98.31 72 SER A CA 1
ATOM 507 C C . SER A 1 72 ? 3.199 -3.833 18.767 1.00 98.31 72 SER A C 1
ATOM 509 O O . SER A 1 72 ? 1.983 -3.660 18.842 1.00 98.31 72 SER A O 1
ATOM 511 N N . THR A 1 73 ? 4.056 -2.823 18.594 1.00 98.50 73 THR A N 1
ATOM 512 C CA . THR A 1 73 ? 3.631 -1.427 18.434 1.00 98.50 73 THR A CA 1
ATOM 513 C C . THR A 1 73 ? 2.821 -1.244 17.155 1.00 98.50 73 THR A C 1
ATOM 515 O O . THR A 1 73 ? 1.758 -0.626 17.189 1.00 98.50 73 THR A O 1
ATOM 518 N N . LEU A 1 74 ? 3.277 -1.819 16.037 1.00 98.62 74 LEU A N 1
ATOM 519 C CA . LEU A 1 74 ? 2.538 -1.766 14.773 1.00 98.62 74 LEU A CA 1
ATOM 520 C C . LEU A 1 74 ? 1.200 -2.503 14.871 1.00 98.62 74 LEU A C 1
ATOM 522 O O . LEU A 1 74 ? 0.178 -1.964 14.459 1.00 98.62 74 LEU A O 1
ATOM 526 N N . ALA A 1 75 ? 1.178 -3.688 15.483 1.00 98.69 75 ALA A N 1
ATOM 527 C CA . ALA A 1 75 ? -0.056 -4.438 15.680 1.00 98.69 75 ALA A CA 1
ATOM 528 C C . ALA A 1 75 ? -1.068 -3.661 16.545 1.00 98.69 75 ALA A C 1
ATOM 530 O O . ALA A 1 75 ? -2.251 -3.592 16.216 1.00 98.69 75 ALA A O 1
ATOM 531 N N . ALA A 1 76 ? -0.613 -3.015 17.623 1.00 98.69 76 ALA A N 1
ATOM 532 C CA . ALA A 1 76 ? -1.468 -2.163 18.448 1.00 98.69 76 ALA A CA 1
ATOM 533 C C . ALA A 1 76 ? -2.022 -0.959 17.666 1.00 98.69 76 ALA A C 1
ATOM 535 O O . ALA A 1 76 ? -3.190 -0.612 17.837 1.00 98.69 76 ALA A O 1
ATOM 536 N N . LEU A 1 77 ? -1.211 -0.361 16.787 1.00 98.75 77 LEU A N 1
ATOM 537 C CA . LEU A 1 77 ? -1.619 0.747 15.922 1.00 98.75 77 LEU A CA 1
ATOM 538 C C . LEU A 1 77 ? -2.644 0.306 14.870 1.00 98.75 77 LEU A C 1
ATOM 540 O O . LEU A 1 77 ? -3.577 1.054 14.594 1.00 98.75 77 LEU A O 1
ATOM 544 N N . PHE A 1 78 ? -2.497 -0.890 14.296 1.00 98.75 78 PHE A N 1
ATOM 545 C CA . PHE A 1 78 ? -3.382 -1.406 13.242 1.00 98.75 78 PHE A CA 1
ATOM 546 C C . PHE A 1 78 ? -4.715 -1.943 13.773 1.00 98.75 78 PHE A C 1
ATOM 548 O O . PHE A 1 78 ? -5.718 -1.892 13.068 1.00 98.75 78 PHE A O 1
ATOM 555 N N . LYS A 1 79 ? -4.753 -2.402 15.027 1.00 98.31 79 LYS A N 1
ATOM 556 C CA . LYS A 1 79 ? -5.929 -3.011 15.669 1.00 98.31 79 LYS A CA 1
ATOM 557 C C . LYS A 1 79 ? -7.252 -2.224 15.559 1.00 98.31 79 LYS A C 1
ATOM 559 O O . LYS A 1 79 ? -8.288 -2.874 15.452 1.00 98.31 79 LYS A O 1
ATOM 564 N N . PRO A 1 80 ? -7.290 -0.877 15.609 1.00 98.12 80 PRO A N 1
ATOM 565 C CA . PRO A 1 80 ? -8.542 -0.121 15.510 1.00 98.12 80 PRO A CA 1
ATOM 566 C C . PRO A 1 80 ? -9.152 -0.067 14.102 1.00 98.12 80 PRO A C 1
ATOM 568 O O . PRO A 1 80 ? -10.246 0.477 13.950 1.00 98.12 80 PRO A O 1
ATOM 571 N N . TYR A 1 81 ? -8.442 -0.537 13.074 1.00 98.62 81 TYR A N 1
ATOM 572 C CA . TYR A 1 81 ? -8.856 -0.418 11.678 1.00 98.62 81 TYR A CA 1
ATOM 573 C C . TYR A 1 81 ? -9.518 -1.699 11.172 1.00 98.62 81 TYR A C 1
ATOM 575 O O . TYR A 1 81 ? -9.095 -2.809 11.489 1.00 98.62 81 TYR A O 1
ATOM 583 N N . ASP A 1 82 ? -10.544 -1.531 10.340 1.00 98.00 82 ASP A N 1
ATOM 584 C CA . ASP A 1 82 ? -11.215 -2.640 9.661 1.00 98.00 82 ASP A CA 1
ATOM 585 C C . ASP A 1 82 ? -10.402 -3.109 8.451 1.00 98.00 82 ASP A C 1
ATOM 587 O O . ASP A 1 82 ? -10.376 -4.296 8.131 1.00 98.00 82 ASP A O 1
ATOM 591 N N . LEU A 1 83 ? -9.761 -2.162 7.766 1.00 98.69 83 LEU A N 1
ATOM 592 C CA . LEU A 1 83 ? -8.982 -2.391 6.559 1.00 98.69 83 LEU A CA 1
ATOM 593 C C . LEU A 1 83 ? -7.636 -1.680 6.666 1.00 98.69 83 LEU A C 1
ATOM 595 O O . LEU A 1 83 ? -7.585 -0.476 6.919 1.00 98.69 83 LEU A O 1
ATOM 599 N N . VAL A 1 84 ? -6.559 -2.415 6.406 1.00 98.88 84 VAL A N 1
ATOM 600 C CA . VAL A 1 84 ? -5.225 -1.846 6.185 1.00 98.88 84 VAL A CA 1
ATOM 601 C C . VAL A 1 84 ? -4.844 -2.023 4.715 1.00 98.88 84 VAL A C 1
ATOM 603 O O . VAL A 1 84 ? -5.005 -3.106 4.160 1.00 98.88 84 VAL A O 1
ATOM 606 N N . ILE A 1 85 ? -4.330 -0.970 4.083 1.00 98.81 85 ILE A N 1
ATOM 607 C CA . ILE A 1 85 ? -3.815 -0.987 2.708 1.00 98.81 85 ILE A CA 1
ATOM 608 C C . ILE A 1 85 ? -2.348 -0.574 2.749 1.00 98.81 85 ILE A C 1
ATOM 610 O O . ILE A 1 85 ? -2.033 0.537 3.172 1.00 98.81 85 ILE A O 1
ATOM 614 N N . SER A 1 86 ? -1.435 -1.439 2.315 1.00 98.25 86 SER A N 1
ATOM 615 C CA . SER A 1 86 ? -0.019 -1.082 2.220 1.00 98.25 86 SER A CA 1
ATOM 616 C C . SER A 1 86 ? 0.274 -0.435 0.869 1.00 98.25 86 SER A C 1
ATOM 618 O O . SER A 1 86 ? 0.222 -1.095 -0.163 1.00 98.25 86 SER A O 1
ATOM 620 N N . ALA A 1 87 ? 0.617 0.854 0.873 1.00 97.12 87 ALA A N 1
ATOM 621 C CA . ALA A 1 87 ? 1.107 1.582 -0.299 1.00 97.12 87 ALA A CA 1
ATOM 622 C C . ALA A 1 87 ? 2.610 1.910 -0.182 1.00 97.12 87 ALA A C 1
ATOM 624 O O . ALA A 1 87 ? 3.121 2.821 -0.838 1.00 97.12 87 ALA A O 1
ATOM 625 N N . LEU A 1 88 ? 3.324 1.177 0.678 1.00 92.50 88 LEU A N 1
ATOM 626 C CA . LEU A 1 88 ? 4.765 1.290 0.862 1.00 92.50 88 LEU A CA 1
ATOM 627 C C . LEU A 1 88 ? 5.460 0.327 -0.091 1.00 92.50 88 LEU A C 1
ATOM 629 O O . LEU A 1 88 ? 5.435 -0.875 0.141 1.00 92.50 88 LEU A O 1
ATOM 633 N N . GLY A 1 89 ? 6.071 0.864 -1.146 1.00 84.25 89 GLY A N 1
ATOM 634 C CA . GLY A 1 89 ? 6.821 0.063 -2.106 1.00 84.25 89 GLY A CA 1
ATOM 635 C C . GLY A 1 89 ? 8.254 -0.233 -1.717 1.00 84.25 89 GLY A C 1
ATOM 636 O O . GLY A 1 89 ? 8.642 -0.072 -0.564 1.00 84.25 89 GLY A O 1
ATOM 637 N N . PHE A 1 90 ? 9.061 -0.623 -2.704 1.00 74.56 90 PHE A N 1
ATOM 638 C CA . PHE A 1 90 ? 10.455 -1.045 -2.521 1.00 74.56 90 PHE A CA 1
ATOM 639 C C . PHE A 1 90 ? 11.315 -0.071 -1.698 1.00 74.56 90 PHE A C 1
ATOM 641 O O . PHE A 1 90 ? 12.226 -0.496 -0.989 1.00 74.56 90 PHE A O 1
ATOM 648 N N . ALA A 1 91 ? 10.989 1.224 -1.713 1.00 77.75 91 ALA A N 1
ATOM 649 C CA . ALA A 1 91 ? 11.651 2.246 -0.902 1.00 77.75 91 ALA A CA 1
ATOM 650 C C . ALA A 1 91 ? 11.551 2.019 0.624 1.00 77.75 91 ALA A C 1
ATOM 652 O O . ALA A 1 91 ? 12.284 2.656 1.380 1.00 77.75 91 ALA A O 1
ATOM 653 N N . SER A 1 92 ? 10.673 1.129 1.106 1.00 84.88 92 SER A N 1
ATOM 654 C CA . SER A 1 92 ? 10.640 0.726 2.519 1.00 84.88 92 SER A CA 1
ATOM 655 C C . SER A 1 92 ? 11.840 -0.132 2.931 1.00 84.88 92 SER A C 1
ATOM 657 O O . SER A 1 92 ? 12.145 -0.211 4.117 1.00 84.88 92 SER A O 1
ATOM 659 N N . GLY A 1 93 ? 12.531 -0.743 1.967 1.00 87.69 93 GLY A N 1
ATOM 660 C CA . GLY A 1 93 ? 13.662 -1.638 2.192 1.00 87.69 93 GLY A CA 1
ATOM 661 C C . GLY A 1 93 ? 13.255 -3.089 2.497 1.00 87.69 93 GLY A C 1
ATOM 662 O O . GLY A 1 93 ? 12.083 -3.343 2.812 1.00 87.69 93 GLY A O 1
ATOM 663 N N . PRO A 1 94 ? 14.215 -4.032 2.409 1.00 90.44 94 PRO A N 1
ATOM 664 C CA . PRO A 1 94 ? 13.966 -5.467 2.543 1.00 90.44 94 PRO A CA 1
ATOM 665 C C . PRO A 1 94 ? 13.317 -5.856 3.873 1.00 90.44 94 PRO A C 1
ATOM 667 O O . PRO A 1 94 ? 13.644 -5.303 4.925 1.00 90.44 94 PRO A O 1
ATOM 670 N N . GLY A 1 95 ? 12.413 -6.832 3.830 1.00 93.25 95 GLY A N 1
ATOM 671 C CA . GLY A 1 95 ? 11.734 -7.395 5.002 1.00 93.25 95 GLY A CA 1
ATOM 672 C C . GLY A 1 95 ? 10.579 -6.541 5.538 1.00 93.25 95 GLY A C 1
ATOM 673 O O . GLY A 1 95 ? 9.878 -6.950 6.470 1.00 93.25 95 GLY A O 1
ATOM 674 N N . SER A 1 96 ? 10.351 -5.356 4.970 1.00 95.00 96 SER A N 1
ATOM 675 C CA . SER A 1 96 ? 9.274 -4.464 5.399 1.00 95.00 96 SER A CA 1
ATOM 676 C C . SER A 1 96 ? 7.889 -5.029 5.101 1.00 95.00 96 SER A C 1
ATOM 678 O O . SER A 1 96 ? 6.990 -4.870 5.926 1.00 95.00 96 SER A O 1
ATOM 680 N N . GLN A 1 97 ? 7.695 -5.705 3.968 1.00 96.38 97 GLN A N 1
ATOM 681 C CA . GLN A 1 97 ? 6.382 -6.229 3.582 1.00 96.38 97 GLN A CA 1
ATOM 682 C C . GLN A 1 97 ? 5.995 -7.421 4.453 1.00 96.38 97 GLN A C 1
ATOM 684 O O . GLN A 1 97 ? 4.863 -7.501 4.938 1.00 96.38 97 GLN A O 1
ATOM 689 N N . VAL A 1 98 ? 6.964 -8.285 4.760 1.00 97.00 98 VAL A N 1
ATOM 690 C CA . VAL A 1 98 ? 6.803 -9.381 5.727 1.00 97.00 98 VAL A CA 1
ATOM 691 C C . VAL A 1 98 ? 6.503 -8.831 7.125 1.00 97.00 98 VAL A C 1
ATOM 693 O O . VAL A 1 98 ? 5.595 -9.315 7.805 1.00 97.00 98 VAL A O 1
ATOM 696 N N . LYS A 1 99 ? 7.204 -7.775 7.562 1.00 97.88 99 LYS A N 1
ATOM 697 C CA . LYS A 1 99 ? 6.960 -7.118 8.858 1.00 97.88 99 LYS A CA 1
ATOM 698 C C . LYS A 1 99 ? 5.558 -6.509 8.950 1.00 97.88 99 LYS A C 1
ATOM 700 O O . LYS A 1 99 ? 4.879 -6.712 9.956 1.00 97.88 99 LYS A O 1
ATOM 705 N N . ILE A 1 100 ? 5.122 -5.781 7.920 1.00 98.38 100 ILE A N 1
ATOM 706 C CA . ILE A 1 100 ? 3.776 -5.191 7.846 1.00 98.38 100 ILE A CA 1
ATOM 707 C C . ILE A 1 100 ? 2.721 -6.294 7.904 1.00 98.38 100 ILE A C 1
ATOM 709 O O . ILE A 1 100 ? 1.799 -6.207 8.712 1.00 98.38 100 ILE A O 1
ATOM 713 N N . THR A 1 101 ? 2.884 -7.344 7.099 1.00 98.56 101 THR A N 1
ATOM 714 C CA . THR A 1 101 ? 1.940 -8.466 7.037 1.00 98.56 101 THR A CA 1
ATOM 715 C C . THR A 1 101 ? 1.803 -9.131 8.402 1.00 98.56 101 THR A C 1
ATOM 717 O O . THR A 1 101 ? 0.697 -9.236 8.924 1.00 98.56 101 THR A O 1
ATOM 720 N N . ASN A 1 102 ? 2.915 -9.461 9.062 1.00 98.50 102 ASN A N 1
ATOM 721 C CA . ASN A 1 102 ? 2.881 -10.007 10.420 1.00 98.50 102 ASN A CA 1
ATOM 722 C C . ASN A 1 102 ? 2.199 -9.065 11.427 1.00 98.50 102 ASN A C 1
ATOM 724 O O . ASN A 1 102 ? 1.467 -9.534 12.296 1.00 98.50 102 ASN A O 1
ATOM 728 N N . ALA A 1 103 ? 2.405 -7.747 11.328 1.00 98.69 103 ALA A N 1
ATOM 729 C CA . ALA A 1 103 ? 1.761 -6.786 12.225 1.00 98.69 103 ALA A CA 1
ATOM 730 C C . ALA A 1 103 ? 0.239 -6.750 12.022 1.00 98.69 103 ALA A C 1
ATOM 732 O O . ALA A 1 103 ? -0.511 -6.701 12.995 1.00 98.69 103 ALA A O 1
ATOM 733 N N . VAL A 1 104 ? -0.217 -6.805 10.769 1.00 98.69 104 VAL A N 1
ATOM 734 C CA . VAL A 1 104 ? -1.638 -6.859 10.403 1.00 98.69 104 VAL A CA 1
ATOM 735 C C . VAL A 1 104 ? -2.288 -8.150 10.909 1.00 98.69 104 VAL A C 1
ATOM 737 O O . VAL A 1 104 ? -3.340 -8.093 11.549 1.00 98.69 104 VAL A O 1
ATOM 740 N N . LEU A 1 105 ? -1.632 -9.296 10.702 1.00 98.38 105 LEU A N 1
ATOM 741 C CA . LEU A 1 105 ? -2.102 -10.595 11.188 1.00 98.38 105 LEU A CA 1
ATOM 742 C C . LEU A 1 105 ? -2.153 -10.640 12.724 1.00 98.38 105 LEU A C 1
ATOM 744 O O . LEU A 1 105 ? -3.147 -11.074 13.307 1.00 98.38 105 LEU A O 1
ATOM 748 N N . ALA A 1 106 ? -1.125 -10.120 13.403 1.00 98.12 106 ALA A N 1
ATOM 749 C CA . ALA A 1 106 ? -1.088 -10.029 14.864 1.00 98.12 106 ALA A CA 1
ATOM 750 C C . ALA A 1 106 ? -2.171 -9.091 15.427 1.00 98.12 106 ALA A C 1
ATOM 752 O O . ALA A 1 106 ? -2.722 -9.347 16.501 1.00 98.12 106 ALA A O 1
ATOM 753 N N . ALA A 1 107 ? -2.505 -8.024 14.697 1.00 98.00 107 ALA A N 1
ATOM 754 C CA . ALA A 1 107 ? -3.598 -7.115 15.028 1.00 98.00 107 ALA A CA 1
ATOM 755 C C . ALA A 1 107 ? -4.988 -7.723 14.788 1.00 98.00 107 ALA A C 1
ATOM 757 O O . ALA A 1 107 ? -5.965 -7.201 15.329 1.00 98.00 107 ALA A O 1
ATOM 758 N N . LYS A 1 108 ? -5.075 -8.819 14.017 1.00 97.25 108 LYS A N 1
ATOM 759 C CA . LYS A 1 108 ? -6.327 -9.437 13.558 1.00 97.25 108 LYS A CA 1
ATOM 760 C C . LYS A 1 108 ? -7.228 -8.428 12.847 1.00 97.25 108 LYS A C 1
ATOM 762 O O . LYS A 1 108 ? -8.432 -8.374 13.100 1.00 97.25 108 LYS A O 1
ATOM 767 N N . VAL A 1 109 ? -6.628 -7.605 11.984 1.00 97.69 109 VAL A N 1
ATOM 768 C CA . VAL A 1 109 ? -7.375 -6.680 11.121 1.00 97.69 109 VAL A CA 1
ATOM 769 C C . VAL A 1 109 ? -8.375 -7.492 10.304 1.00 97.69 109 VAL A C 1
ATOM 771 O O . VAL A 1 109 ? -8.062 -8.600 9.872 1.00 97.69 109 VAL A O 1
ATOM 774 N N . LYS A 1 110 ? -9.583 -6.967 10.092 1.00 96.88 110 LYS A N 1
ATOM 775 C CA . LYS A 1 110 ? -10.618 -7.704 9.360 1.00 96.88 110 LYS A CA 1
ATOM 776 C C . LYS A 1 110 ? -10.208 -7.961 7.908 1.00 96.88 110 LYS A C 1
ATOM 778 O O . LYS A 1 110 ? -10.400 -9.075 7.432 1.00 96.88 110 LYS A O 1
ATOM 783 N N . ARG A 1 111 ? -9.650 -6.952 7.229 1.00 97.69 111 ARG A N 1
ATOM 784 C CA . ARG A 1 111 ? -9.220 -7.045 5.831 1.00 97.69 111 ARG A CA 1
ATOM 785 C C . ARG A 1 111 ? -7.862 -6.394 5.571 1.00 97.69 111 ARG A C 1
ATOM 787 O O . ARG A 1 111 ? -7.535 -5.363 6.156 1.00 97.69 111 ARG A O 1
ATOM 794 N N . PHE A 1 112 ? -7.093 -6.956 4.646 1.00 98.62 112 PHE A N 1
ATOM 795 C CA . PHE A 1 112 ? -5.787 -6.439 4.253 1.00 98.62 112 PHE A CA 1
ATOM 796 C C . PHE A 1 112 ? -5.600 -6.393 2.736 1.00 98.62 112 PHE A C 1
ATOM 798 O O . PHE A 1 112 ? -5.872 -7.364 2.036 1.00 98.62 112 PHE A O 1
ATOM 805 N N . VAL A 1 113 ? -5.081 -5.269 2.241 1.00 98.69 113 VAL A N 1
ATOM 806 C CA . VAL A 1 113 ? -4.552 -5.138 0.879 1.00 98.69 113 VAL A CA 1
ATOM 807 C C . VAL A 1 113 ? -3.035 -4.939 0.991 1.00 98.69 113 VAL A C 1
ATOM 809 O O . VAL A 1 113 ? -2.592 -3.833 1.322 1.00 98.69 113 VAL A O 1
ATOM 812 N N . PRO A 1 114 ? -2.218 -5.990 0.800 1.00 97.94 114 PRO A N 1
ATOM 813 C CA . PRO A 1 114 ? -0.761 -5.872 0.809 1.00 97.94 114 PRO A CA 1
ATOM 814 C C . PRO A 1 114 ? -0.250 -5.025 -0.358 1.00 97.94 114 PRO A C 1
ATOM 816 O O . PRO A 1 114 ? -0.939 -4.828 -1.360 1.00 97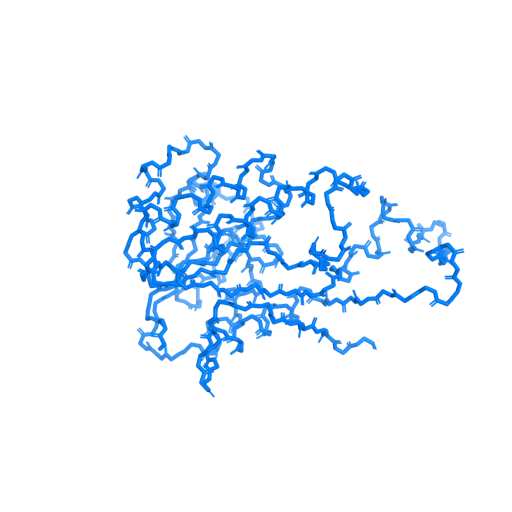.94 114 PRO A O 1
ATOM 819 N N . TRP A 1 115 ? 1.003 -4.578 -0.264 1.00 96.12 115 TRP A N 1
ATOM 820 C CA . TRP A 1 115 ? 1.657 -3.901 -1.375 1.00 96.12 115 TRP A CA 1
ATOM 821 C C . TRP A 1 115 ? 2.064 -4.933 -2.431 1.00 96.12 115 TRP A C 1
ATOM 823 O O . TRP A 1 115 ? 3.164 -5.469 -2.412 1.00 96.12 115 TRP A O 1
ATOM 833 N N . GLN A 1 116 ? 1.128 -5.266 -3.315 1.00 94.56 116 GLN A N 1
ATOM 834 C CA . GLN A 1 116 ? 1.285 -6.284 -4.361 1.00 94.56 116 GLN A CA 1
ATOM 835 C C . GLN A 1 116 ? 0.831 -5.760 -5.733 1.00 94.56 116 GLN A C 1
ATOM 837 O O . GLN A 1 116 ? 0.567 -6.551 -6.635 1.00 94.56 116 GLN A O 1
ATOM 842 N N . PHE A 1 117 ? 0.772 -4.428 -5.877 1.00 94.25 117 PHE A N 1
ATOM 843 C CA . PHE A 1 117 ? 0.429 -3.679 -7.092 1.00 94.25 117 PHE A CA 1
ATOM 844 C C . PHE A 1 117 ? 1.523 -3.839 -8.155 1.00 94.25 117 PHE A C 1
ATOM 846 O O . PHE A 1 117 ? 2.294 -2.929 -8.440 1.00 94.25 117 PHE A O 1
ATOM 853 N N . GLY A 1 118 ? 1.668 -5.059 -8.652 1.00 91.12 118 GLY A N 1
ATOM 854 C CA . GLY A 1 118 ? 2.778 -5.487 -9.480 1.00 91.12 118 GLY A CA 1
ATOM 855 C C . GLY A 1 118 ? 2.390 -6.645 -10.391 1.00 91.12 118 GLY A C 1
ATOM 856 O O . GLY A 1 118 ? 1.208 -6.971 -10.565 1.00 91.12 118 GLY A O 1
ATOM 857 N N . VAL A 1 119 ? 3.424 -7.275 -10.945 1.00 90.69 119 VAL A N 1
ATOM 858 C CA . VAL A 1 119 ? 3.330 -8.518 -11.719 1.00 90.69 119 VAL A CA 1
ATOM 859 C C . VAL A 1 119 ? 2.709 -9.649 -10.898 1.00 90.69 119 VAL A C 1
ATOM 861 O O . VAL A 1 119 ? 2.605 -9.573 -9.670 1.00 90.69 119 VAL A O 1
ATOM 864 N N . ASP A 1 120 ? 2.321 -10.730 -11.570 1.00 91.75 120 ASP A N 1
ATOM 865 C CA . ASP A 1 120 ? 1.874 -11.923 -10.866 1.00 91.75 120 ASP A CA 1
ATOM 866 C C . ASP A 1 120 ? 3.062 -12.696 -10.282 1.00 91.75 120 ASP A C 1
ATOM 868 O O . ASP A 1 120 ? 3.728 -13.476 -10.967 1.00 91.75 120 ASP A O 1
ATOM 872 N N . TYR A 1 121 ? 3.322 -12.480 -8.994 1.00 91.56 121 TYR A N 1
ATOM 873 C CA . TYR A 1 121 ? 4.428 -13.133 -8.301 1.00 91.56 121 TYR A CA 1
ATOM 874 C C . TYR A 1 121 ? 4.303 -14.664 -8.267 1.00 91.56 121 TYR A C 1
ATOM 876 O O . TYR A 1 121 ? 5.334 -15.331 -8.269 1.00 91.56 121 TYR A O 1
ATOM 884 N N . ASP A 1 122 ? 3.087 -15.231 -8.300 1.00 92.31 122 ASP A N 1
ATOM 885 C CA . ASP A 1 122 ? 2.907 -16.693 -8.336 1.00 92.31 122 ASP A CA 1
ATOM 886 C C . ASP A 1 122 ? 3.387 -17.292 -9.667 1.00 92.31 122 ASP A C 1
ATOM 888 O O . ASP A 1 122 ? 3.905 -18.407 -9.687 1.00 92.31 122 ASP A O 1
ATOM 892 N N . VAL A 1 123 ? 3.252 -16.548 -10.771 1.00 91.06 123 VAL A N 1
ATOM 893 C CA . VAL A 1 123 ? 3.746 -16.955 -12.098 1.00 91.06 123 VAL A CA 1
ATOM 894 C C . VAL A 1 123 ? 5.252 -16.749 -12.207 1.00 91.06 123 VAL A C 1
ATOM 896 O O . VAL A 1 123 ? 5.960 -17.592 -12.752 1.00 91.06 123 VAL A O 1
ATOM 899 N N . VAL A 1 124 ? 5.744 -15.625 -11.687 1.00 87.88 124 VAL A N 1
ATOM 900 C CA . VAL A 1 124 ? 7.168 -15.271 -11.706 1.00 87.88 124 VAL A CA 1
ATOM 901 C C . VAL A 1 124 ? 8.009 -16.252 -10.882 1.00 87.88 124 VAL A C 1
ATOM 903 O O . VAL A 1 124 ? 9.094 -16.641 -11.316 1.00 87.88 124 VAL A O 1
ATOM 906 N N . GLY A 1 125 ? 7.509 -16.666 -9.715 1.00 89.94 125 GLY A N 1
ATOM 907 C CA . GLY A 1 125 ? 8.157 -17.648 -8.849 1.00 89.94 125 GLY A CA 1
ATOM 908 C C . GLY A 1 125 ? 9.396 -17.136 -8.103 1.00 89.94 125 GLY A C 1
ATOM 909 O O . GLY A 1 125 ? 9.874 -16.015 -8.306 1.00 89.94 125 GLY A O 1
ATOM 910 N N . ARG A 1 126 ? 9.905 -17.980 -7.195 1.00 92.12 126 ARG A N 1
ATOM 911 C CA . ARG A 1 126 ? 11.077 -17.674 -6.357 1.00 92.12 126 ARG A CA 1
ATOM 912 C C . ARG A 1 126 ? 12.383 -17.727 -7.152 1.00 92.12 126 ARG A C 1
ATOM 914 O O . ARG A 1 126 ? 12.510 -18.533 -8.072 1.00 92.12 126 ARG A O 1
ATOM 921 N N . GLY A 1 127 ? 13.374 -16.931 -6.748 1.00 88.38 127 GLY A N 1
ATOM 922 C CA . GLY A 1 127 ? 14.704 -16.909 -7.377 1.00 88.38 127 GLY A CA 1
ATOM 923 C C . GLY A 1 127 ? 14.708 -16.299 -8.783 1.00 88.38 127 GLY A C 1
ATOM 924 O O . GLY A 1 127 ? 15.601 -16.562 -9.587 1.00 88.38 127 GLY A O 1
ATOM 925 N N . SER A 1 128 ? 13.679 -15.517 -9.082 1.00 84.44 128 SER A N 1
ATOM 926 C CA . SER A 1 128 ? 13.471 -14.816 -10.343 1.00 84.44 128 SER A CA 1
ATOM 927 C C . SER A 1 128 ? 14.312 -13.529 -10.417 1.00 84.44 128 SER A C 1
ATOM 929 O O . SER A 1 128 ? 15.220 -13.301 -9.618 1.00 84.44 128 SER A O 1
ATOM 931 N N . ALA A 1 129 ? 14.053 -12.682 -11.419 1.00 75.06 129 ALA A N 1
ATOM 932 C CA . ALA A 1 129 ? 14.940 -11.581 -11.809 1.00 75.06 129 ALA A CA 1
ATOM 933 C C . ALA A 1 129 ? 15.194 -10.516 -10.722 1.00 75.06 129 ALA A C 1
ATOM 935 O O . ALA A 1 129 ? 16.151 -9.752 -10.850 1.00 75.06 129 ALA A O 1
ATOM 936 N N . GLN A 1 130 ? 14.365 -10.439 -9.673 1.00 74.94 130 GLN A N 1
ATOM 937 C CA . GLN A 1 130 ? 14.551 -9.486 -8.579 1.00 74.94 130 GLN A CA 1
ATOM 938 C C . GLN A 1 130 ? 14.359 -10.156 -7.209 1.00 74.94 130 GLN A C 1
ATOM 940 O O . GLN A 1 130 ? 13.266 -10.647 -6.933 1.00 74.94 130 GLN A O 1
ATOM 945 N N . PRO A 1 131 ? 15.347 -10.087 -6.291 1.00 73.81 131 PRO A N 1
ATOM 946 C CA . PRO A 1 131 ? 15.226 -10.654 -4.940 1.00 73.81 131 PRO A CA 1
ATOM 947 C C . PRO A 1 131 ? 14.023 -10.136 -4.144 1.00 73.81 131 PRO A C 1
ATOM 949 O O . PRO A 1 131 ? 13.516 -10.802 -3.249 1.00 73.81 131 PRO A O 1
ATOM 952 N N . VAL A 1 132 ? 13.543 -8.937 -4.474 1.00 79.38 132 VAL A N 1
ATOM 953 C CA . VAL A 1 132 ? 12.389 -8.327 -3.812 1.00 79.38 132 VAL A CA 1
ATOM 954 C C . VAL A 1 132 ? 11.059 -9.023 -4.138 1.00 79.38 132 VAL A C 1
ATOM 956 O O . VAL A 1 132 ? 10.078 -8.825 -3.423 1.00 79.38 132 VAL A O 1
ATOM 959 N N . TRP A 1 133 ? 11.016 -9.847 -5.190 1.00 87.88 133 TRP A N 1
ATOM 960 C CA . TRP A 1 133 ? 9.848 -10.652 -5.558 1.00 87.88 133 TRP A CA 1
ATOM 961 C C . TRP A 1 133 ? 9.677 -11.875 -4.652 1.00 87.88 133 TRP A C 1
ATOM 963 O O . TRP A 1 133 ? 8.544 -12.241 -4.345 1.00 87.88 133 TRP A O 1
ATOM 973 N N . ASP A 1 134 ? 10.768 -12.435 -4.122 1.00 91.62 134 ASP A N 1
ATOM 974 C CA . ASP A 1 134 ? 10.697 -13.525 -3.140 1.00 91.62 134 ASP A CA 1
ATOM 975 C C . ASP A 1 134 ? 9.995 -13.061 -1.856 1.00 91.62 134 ASP A C 1
ATOM 977 O O . ASP A 1 134 ? 9.147 -13.774 -1.321 1.00 91.62 134 ASP A O 1
ATOM 981 N N . GLU A 1 135 ? 10.253 -11.822 -1.420 1.00 93.25 135 GLU A N 1
ATOM 982 C CA . GLU A 1 135 ? 9.547 -11.221 -0.282 1.00 93.25 135 GLU A CA 1
ATOM 983 C C . GLU A 1 135 ? 8.036 -11.089 -0.557 1.00 93.25 135 GLU A C 1
ATOM 985 O O . GLU A 1 135 ? 7.212 -11.243 0.344 1.00 93.25 135 GLU A O 1
ATOM 990 N N . GLN A 1 136 ? 7.642 -10.837 -1.811 1.00 94.44 136 GLN A N 1
ATOM 991 C CA . GLN A 1 136 ? 6.225 -10.779 -2.178 1.00 94.44 136 GLN A CA 1
ATOM 992 C C . GLN A 1 136 ? 5.557 -12.152 -2.108 1.00 94.44 136 GLN A C 1
ATOM 994 O O . GLN A 1 136 ? 4.387 -12.234 -1.730 1.00 94.44 136 GLN A O 1
ATOM 999 N N . LEU A 1 137 ? 6.289 -13.221 -2.419 1.00 95.31 137 LEU A N 1
ATOM 1000 C CA . LEU A 1 137 ? 5.819 -14.593 -2.245 1.00 95.31 137 LEU A CA 1
ATOM 1001 C C . LEU A 1 137 ? 5.708 -14.972 -0.765 1.00 95.31 137 LEU A C 1
ATOM 1003 O O . LEU A 1 137 ? 4.713 -15.589 -0.389 1.00 95.31 137 LEU A O 1
ATOM 1007 N N . ASP A 1 138 ? 6.638 -14.526 0.085 1.00 96.00 138 ASP A N 1
ATOM 1008 C CA . ASP A 1 138 ? 6.543 -14.710 1.541 1.00 96.00 138 ASP A CA 1
ATOM 1009 C C . ASP A 1 138 ? 5.267 -14.064 2.105 1.00 96.00 138 ASP A C 1
ATOM 1011 O O . ASP A 1 138 ? 4.576 -14.649 2.939 1.00 96.00 138 ASP A O 1
ATOM 1015 N N . VAL A 1 139 ? 4.902 -12.873 1.615 1.00 96.94 139 VAL A N 1
ATOM 1016 C CA . VAL A 1 139 ? 3.631 -12.224 1.973 1.00 96.94 139 VAL A CA 1
ATOM 1017 C C . VAL A 1 139 ? 2.438 -13.087 1.561 1.00 96.94 139 VAL A C 1
ATOM 1019 O O . VAL A 1 139 ? 1.546 -13.310 2.378 1.00 96.94 139 VAL A O 1
ATOM 1022 N N . ARG A 1 140 ? 2.413 -13.610 0.326 1.00 97.00 140 ARG A N 1
ATOM 1023 C CA . ARG A 1 140 ? 1.325 -14.493 -0.135 1.00 97.00 140 ARG A CA 1
ATOM 1024 C C . ARG A 1 140 ? 1.230 -15.758 0.721 1.00 97.00 140 ARG A C 1
ATOM 1026 O O . ARG A 1 140 ? 0.128 -16.167 1.080 1.00 97.00 140 ARG A O 1
ATOM 1033 N N . GLU A 1 141 ? 2.363 -16.349 1.089 1.00 97.19 141 GLU A N 1
ATOM 1034 C CA . GLU A 1 141 ? 2.428 -17.531 1.951 1.00 97.19 141 GLU A CA 1
ATOM 1035 C C . GLU A 1 141 ? 1.887 -17.245 3.361 1.00 97.19 141 GLU A C 1
ATOM 1037 O O . GLU A 1 141 ? 1.057 -18.003 3.866 1.00 97.19 141 GLU A O 1
ATOM 1042 N N . LEU A 1 142 ? 2.255 -16.114 3.972 1.00 98.00 142 LEU A N 1
ATOM 1043 C CA . LEU A 1 142 ? 1.710 -15.686 5.267 1.00 98.00 142 LEU A CA 1
ATOM 1044 C C . LEU A 1 142 ? 0.190 -15.494 5.226 1.00 98.00 142 LEU A C 1
ATOM 1046 O O . LEU A 1 142 ? -0.511 -15.892 6.153 1.00 98.00 142 LEU A O 1
ATOM 1050 N N . LEU A 1 143 ? -0.328 -14.902 4.149 1.00 97.62 143 LEU A N 1
ATOM 1051 C CA . LEU A 1 143 ? -1.761 -14.658 3.994 1.00 97.62 143 LEU A CA 1
ATOM 1052 C C . LEU A 1 143 ? -2.550 -15.955 3.790 1.00 97.62 143 LEU A C 1
ATOM 1054 O O . LEU A 1 143 ? -3.632 -16.108 4.358 1.00 97.62 143 LEU A O 1
ATOM 1058 N N . ARG A 1 144 ? -1.999 -16.905 3.031 1.00 96.75 144 ARG A N 1
ATOM 1059 C CA . ARG A 1 144 ? -2.633 -18.199 2.726 1.00 96.75 144 ARG A CA 1
ATOM 1060 C C . ARG A 1 144 ? -2.508 -19.229 3.853 1.00 96.75 144 ARG A C 1
ATOM 1062 O O . ARG A 1 144 ? -3.373 -20.087 3.976 1.00 96.75 144 ARG A O 1
ATOM 1069 N N . SER A 1 145 ? -1.457 -19.160 4.672 1.00 96.25 145 SER A N 1
ATOM 1070 C CA . SER A 1 145 ? -1.181 -20.129 5.753 1.00 96.25 145 SER A CA 1
ATOM 1071 C C . SER A 1 145 ? -1.961 -19.875 7.051 1.00 96.25 145 SER A C 1
ATOM 1073 O O . SER A 1 145 ? -1.830 -20.630 8.019 1.00 96.25 145 SER A O 1
ATOM 1075 N N . GLN A 1 146 ? -2.792 -18.830 7.090 1.00 95.12 146 GLN A N 1
ATOM 1076 C CA . GLN A 1 146 ? -3.640 -18.529 8.239 1.00 95.12 146 GLN A CA 1
ATOM 1077 C C . GLN A 1 146 ? -4.549 -19.718 8.591 1.00 95.12 146 GLN A C 1
ATOM 1079 O O . GLN A 1 146 ? -5.151 -20.351 7.728 1.00 95.12 146 GLN A O 1
ATOM 1084 N N . SER A 1 147 ? -4.682 -20.009 9.885 1.00 84.06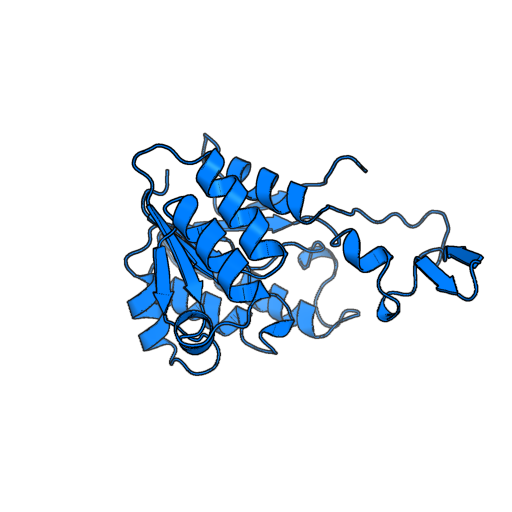 147 SER A N 1
ATOM 1085 C CA . SER A 1 147 ? -5.575 -21.061 10.385 1.00 84.06 147 SER A CA 1
ATOM 1086 C C . SER A 1 147 ? -6.886 -20.472 10.915 1.00 84.06 147 SER A C 1
ATOM 1088 O O . SER A 1 147 ? -6.874 -19.531 11.709 1.00 84.06 147 SER A O 1
ATOM 1090 N N . GLY A 1 148 ? -8.024 -21.065 10.542 1.00 80.69 148 GLY A N 1
ATOM 1091 C CA . GLY A 1 148 ? -9.350 -20.629 10.995 1.00 80.69 148 GLY A CA 1
ATOM 1092 C C . GLY A 1 148 ? -9.827 -19.332 10.327 1.00 80.69 148 GLY A C 1
ATOM 1093 O O . GLY A 1 148 ? -9.450 -19.029 9.201 1.00 80.69 148 GLY A O 1
ATOM 1094 N N . LYS A 1 149 ? -10.689 -18.564 11.009 1.00 82.00 149 LYS A N 1
ATOM 1095 C CA . LYS A 1 149 ? -11.195 -17.280 10.493 1.00 82.00 149 LYS A CA 1
ATOM 1096 C C . LYS A 1 149 ? -10.174 -16.163 10.758 1.00 82.00 149 LYS A C 1
ATOM 1098 O O . LYS A 1 149 ? -10.256 -15.487 11.784 1.00 82.00 149 LYS A O 1
ATOM 1103 N N . GLY A 1 150 ? -9.185 -16.059 9.871 1.00 91.94 150 GLY A N 1
ATOM 1104 C CA . GLY A 1 150 ? -8.110 -15.064 9.907 1.00 91.94 150 GLY A CA 1
ATOM 1105 C C . GLY A 1 150 ? -8.495 -13.697 9.325 1.00 91.94 150 GLY A C 1
ATOM 1106 O O . GLY A 1 150 ? -9.673 -13.384 9.155 1.00 91.94 150 GLY A O 1
ATOM 1107 N N . THR A 1 151 ? -7.481 -12.882 9.041 1.00 97.56 151 THR A N 1
ATOM 1108 C CA . THR A 1 151 ? -7.600 -11.635 8.280 1.00 97.56 151 THR A CA 1
ATOM 1109 C C . THR A 1 151 ? -7.904 -11.963 6.822 1.00 97.56 151 THR A C 1
ATOM 1111 O O . THR A 1 151 ? -7.098 -12.626 6.167 1.00 97.56 151 THR A O 1
ATOM 1114 N N . GLU A 1 152 ? -9.036 -11.472 6.313 1.00 97.25 152 GLU A N 1
ATOM 1115 C CA . GLU A 1 152 ? -9.356 -11.555 4.884 1.00 97.25 152 GLU A CA 1
ATOM 1116 C C . GLU A 1 152 ? -8.332 -10.734 4.094 1.00 97.25 152 GLU A C 1
ATOM 1118 O O . GLU A 1 152 ? -7.904 -9.664 4.540 1.00 97.25 152 GLU A O 1
ATOM 1123 N N . TRP A 1 153 ? -7.954 -11.177 2.903 1.00 97.81 153 TRP A N 1
ATOM 1124 C CA . TRP A 1 153 ? -7.008 -10.431 2.075 1.00 97.81 153 TRP A CA 1
ATOM 1125 C C . TRP A 1 153 ? -7.468 -10.280 0.634 1.00 97.81 153 TRP A C 1
ATOM 1127 O O . TRP A 1 153 ? -8.223 -11.089 0.109 1.00 97.81 153 TRP A O 1
ATOM 1137 N N . ILE A 1 154 ? -7.018 -9.201 -0.003 1.00 98.00 154 ILE A N 1
ATOM 1138 C CA . ILE A 1 154 ? -7.222 -8.964 -1.431 1.00 98.00 154 ILE A CA 1
ATOM 1139 C C . ILE A 1 154 ? -5.894 -8.513 -2.017 1.00 98.00 154 ILE A C 1
ATOM 1141 O O . ILE A 1 154 ? -5.342 -7.491 -1.607 1.00 98.00 154 ILE A O 1
ATOM 1145 N N . ILE A 1 155 ? -5.384 -9.264 -2.985 1.00 97.94 155 ILE A N 1
ATOM 1146 C CA . ILE A 1 155 ? -4.208 -8.865 -3.756 1.00 97.94 155 ILE A CA 1
ATOM 1147 C C . ILE A 1 155 ? -4.693 -8.176 -5.023 1.00 97.94 155 ILE A C 1
ATOM 1149 O O . ILE A 1 155 ? -5.449 -8.759 -5.790 1.00 97.94 155 ILE A O 1
ATOM 1153 N N . VAL A 1 156 ? -4.236 -6.950 -5.258 1.00 97.31 156 VAL A N 1
ATOM 1154 C CA . VAL A 1 156 ? -4.522 -6.210 -6.491 1.00 97.31 156 VAL A CA 1
ATOM 1155 C C . VAL A 1 156 ? -3.285 -6.295 -7.381 1.00 97.31 156 VAL A C 1
ATOM 1157 O O . VAL A 1 156 ? -2.298 -5.615 -7.115 1.00 97.31 156 VAL A O 1
ATOM 1160 N N . SER A 1 157 ? -3.315 -7.157 -8.400 1.00 95.62 157 SER A N 1
ATOM 1161 C CA . SER A 1 157 ? -2.209 -7.328 -9.353 1.00 95.62 157 SER A CA 1
ATOM 1162 C C . SER A 1 157 ? -2.453 -6.459 -10.580 1.00 95.62 157 SER A C 1
ATOM 1164 O O . SER A 1 157 ? -3.490 -6.572 -11.230 1.00 95.62 157 SER A O 1
ATOM 1166 N N . THR A 1 158 ? -1.514 -5.560 -10.873 1.00 94.12 158 THR A N 1
ATOM 1167 C CA . THR A 1 158 ? -1.716 -4.451 -11.823 1.00 94.12 158 THR A CA 1
ATOM 1168 C C . THR A 1 158 ? -0.773 -4.492 -13.022 1.00 94.12 158 THR A C 1
ATOM 1170 O O . THR A 1 158 ? -0.679 -3.519 -13.771 1.00 94.12 158 THR A O 1
ATOM 1173 N N . GLY A 1 159 ? 0.004 -5.567 -13.171 1.00 91.06 159 GLY A N 1
ATOM 1174 C CA . GLY A 1 159 ? 1.169 -5.554 -14.050 1.00 91.06 159 GLY A CA 1
ATOM 1175 C C . GLY A 1 159 ? 2.226 -4.571 -13.536 1.00 91.06 159 GLY A C 1
ATOM 1176 O O . GLY A 1 159 ? 2.415 -4.430 -12.331 1.00 91.06 159 GLY A O 1
ATOM 1177 N N . ILE A 1 160 ? 2.930 -3.887 -14.430 1.00 88.06 160 ILE A N 1
ATOM 1178 C CA . ILE A 1 160 ? 3.991 -2.939 -14.062 1.00 88.06 160 ILE A CA 1
ATOM 1179 C C . ILE A 1 160 ? 3.421 -1.516 -13.981 1.00 88.06 160 ILE A C 1
ATOM 1181 O O . ILE A 1 160 ? 2.509 -1.149 -14.721 1.00 88.06 160 ILE A O 1
ATOM 1185 N N . PHE A 1 161 ? 3.953 -0.682 -13.087 1.00 88.56 161 PHE A N 1
ATOM 1186 C CA . PHE A 1 161 ? 3.615 0.742 -13.088 1.00 88.56 161 PHE A CA 1
ATOM 1187 C C . PHE A 1 161 ? 4.049 1.352 -14.416 1.00 88.56 161 PHE A C 1
ATOM 1189 O O . PHE A 1 161 ? 5.213 1.242 -14.792 1.00 88.56 161 PHE A O 1
ATOM 1196 N N . MET A 1 162 ? 3.135 2.023 -15.116 1.00 88.44 162 MET A N 1
ATOM 1197 C CA . MET A 1 162 ? 3.444 2.594 -16.430 1.00 88.44 162 MET A CA 1
ATOM 1198 C C . MET A 1 162 ? 4.628 3.571 -16.380 1.00 88.44 162 MET A C 1
ATOM 1200 O O . MET A 1 162 ? 5.414 3.619 -17.322 1.00 88.44 162 MET A O 1
ATOM 1204 N N . SER A 1 163 ? 4.799 4.293 -15.265 1.00 85.00 163 SER A N 1
ATOM 1205 C CA . SER A 1 163 ? 5.938 5.189 -15.041 1.00 85.00 163 SER A CA 1
ATOM 1206 C C . SER A 1 163 ? 7.287 4.476 -15.161 1.00 85.00 163 SER A C 1
ATOM 1208 O O . SER A 1 163 ? 8.217 5.053 -15.714 1.00 85.00 163 SER A O 1
ATOM 1210 N N . PHE A 1 164 ? 7.387 3.202 -14.761 1.00 85.06 164 PHE A N 1
ATOM 1211 C CA . PHE A 1 164 ? 8.642 2.450 -14.847 1.00 85.06 164 PHE A CA 1
ATOM 1212 C C . PHE A 1 164 ? 9.116 2.230 -16.281 1.00 85.06 164 PHE A C 1
ATOM 1214 O O . PHE A 1 164 ? 10.317 2.122 -16.480 1.00 85.06 164 PHE A O 1
ATOM 1221 N N . LEU A 1 165 ? 8.236 2.230 -17.291 1.00 87.38 165 LEU A N 1
ATOM 1222 C CA . LEU A 1 165 ? 8.678 2.112 -18.688 1.00 87.38 165 LEU A CA 1
ATOM 1223 C C . LEU A 1 165 ? 9.588 3.269 -19.128 1.00 87.38 165 LEU A C 1
ATOM 1225 O O . LEU A 1 165 ? 10.358 3.102 -20.074 1.00 87.38 165 LEU A O 1
ATOM 1229 N N . PHE A 1 166 ? 9.489 4.413 -18.447 1.00 87.56 166 PHE A N 1
ATOM 1230 C CA . PHE A 1 166 ? 10.197 5.654 -18.754 1.00 87.56 166 PHE A CA 1
ATOM 1231 C C . PHE A 1 166 ? 11.361 5.940 -17.801 1.00 87.56 166 PHE A C 1
ATOM 1233 O O . PHE A 1 166 ? 12.032 6.956 -17.952 1.00 87.56 166 PHE A O 1
ATOM 1240 N N . GLU A 1 167 ? 11.595 5.071 -16.817 1.00 86.06 167 GLU A N 1
ATOM 1241 C CA . GLU A 1 167 ? 12.740 5.192 -15.925 1.00 86.06 167 GLU A CA 1
ATOM 1242 C C . GLU A 1 167 ? 13.993 4.633 -16.605 1.00 86.06 167 GLU A C 1
ATOM 1244 O O . GLU A 1 167 ? 13.994 3.501 -17.100 1.00 86.06 167 GLU A O 1
ATOM 1249 N N . ASP A 1 168 ? 15.092 5.391 -16.569 1.00 83.94 168 ASP A N 1
ATOM 1250 C CA . ASP A 1 168 ? 16.346 5.021 -17.241 1.00 83.94 168 ASP A CA 1
ATOM 1251 C C . ASP A 1 168 ? 16.846 3.629 -16.829 1.00 83.94 168 ASP A C 1
ATOM 1253 O O . ASP A 1 168 ? 17.351 2.868 -17.656 1.00 83.94 168 ASP A O 1
ATOM 1257 N N . PHE A 1 169 ? 16.668 3.260 -15.554 1.00 82.69 169 PHE A N 1
ATOM 1258 C CA . PHE A 1 169 ? 17.097 1.958 -15.038 1.00 82.69 169 PHE A CA 1
ATOM 1259 C C . 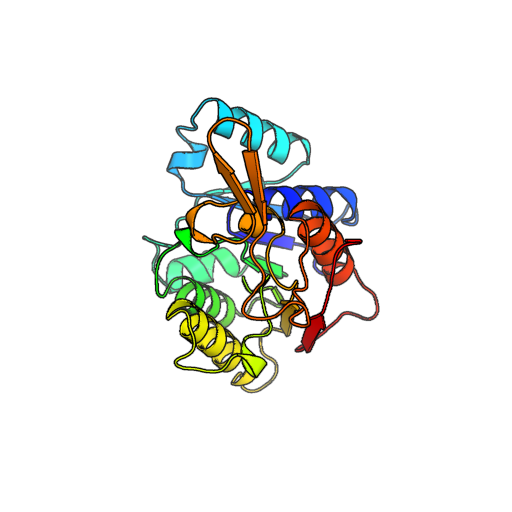PHE A 1 169 ? 16.287 0.783 -15.608 1.00 82.69 169 PHE A C 1
ATOM 1261 O O . PHE A 1 169 ? 16.763 -0.351 -15.575 1.00 82.69 169 PHE A O 1
ATOM 1268 N N . PHE A 1 170 ? 15.068 1.026 -16.097 1.00 84.44 170 PHE A N 1
ATOM 1269 C CA . PHE A 1 170 ? 14.214 -0.002 -16.689 1.00 84.44 170 PHE A CA 1
ATOM 1270 C C . PHE A 1 170 ? 14.563 -0.240 -18.165 1.00 84.44 170 PHE A C 1
ATOM 1272 O O . PHE A 1 170 ? 14.425 -1.353 -18.669 1.00 84.44 170 PHE A O 1
ATOM 1279 N N . GLY A 1 171 ? 15.059 0.792 -18.856 1.00 86.31 171 GLY A N 1
ATOM 1280 C CA . GLY A 1 171 ? 15.726 0.678 -20.158 1.00 86.31 171 GLY A CA 1
ATOM 1281 C C . GLY A 1 171 ? 14.817 0.458 -21.374 1.00 86.31 171 GLY A C 1
ATOM 1282 O O . GLY A 1 171 ? 15.330 0.371 -22.495 1.00 86.31 171 GLY A O 1
ATOM 1283 N N . VAL A 1 172 ? 13.493 0.393 -21.187 1.00 89.88 172 VAL A N 1
ATOM 1284 C CA . VAL A 1 172 ? 12.521 0.207 -22.281 1.00 89.88 172 VAL A CA 1
ATOM 1285 C C . VAL A 1 172 ? 12.416 1.459 -23.137 1.00 89.88 172 VAL A C 1
ATOM 1287 O O . VAL A 1 172 ? 12.643 1.385 -24.343 1.00 89.88 172 VAL A O 1
ATOM 1290 N N . VAL A 1 173 ? 12.116 2.603 -22.525 1.00 91.12 173 VAL A N 1
ATOM 1291 C CA . VAL A 1 173 ? 12.145 3.906 -23.188 1.00 91.12 173 VAL A CA 1
ATOM 1292 C C . VAL A 1 173 ? 13.339 4.679 -22.652 1.00 91.12 173 VAL A C 1
ATOM 1294 O O . VAL A 1 173 ? 13.489 4.828 -21.446 1.00 91.12 173 VAL A O 1
ATOM 1297 N N . SER A 1 174 ? 14.194 5.174 -23.543 1.00 89.38 174 SER A N 1
ATOM 1298 C CA . SER A 1 174 ? 15.275 6.092 -23.176 1.00 89.38 174 SER A CA 1
ATOM 1299 C C . SER A 1 174 ? 15.228 7.328 -24.055 1.00 89.38 174 SER A C 1
ATOM 1301 O O . SER A 1 174 ? 15.129 7.201 -25.280 1.00 89.38 174 SER A O 1
ATOM 1303 N N . VAL A 1 175 ? 15.347 8.500 -23.435 1.00 89.00 175 VAL A N 1
ATOM 1304 C CA . VAL A 1 175 ? 15.411 9.790 -24.126 1.00 89.00 175 VAL A CA 1
ATOM 1305 C C . VAL A 1 175 ? 16.816 10.355 -23.959 1.00 89.00 175 VAL A C 1
ATOM 1307 O O . VAL A 1 175 ? 17.264 10.584 -22.840 1.00 89.00 175 VAL A O 1
ATOM 1310 N N . SER A 1 176 ? 17.526 10.570 -25.063 1.00 87.38 176 SER A N 1
ATOM 1311 C CA . SER A 1 176 ? 18.890 11.105 -25.049 1.00 87.38 176 SER A CA 1
ATOM 1312 C C . SER A 1 176 ? 19.057 12.101 -26.186 1.00 87.38 176 SER A C 1
ATOM 1314 O O . SER A 1 176 ? 18.679 11.804 -27.310 1.00 87.38 176 SER A O 1
ATOM 1316 N N . GLU A 1 177 ? 19.558 13.302 -25.886 1.00 87.44 177 GLU A N 1
ATOM 1317 C CA . GLU A 1 177 ? 19.839 14.356 -26.883 1.00 87.44 177 GLU A CA 1
ATOM 1318 C C . GLU A 1 177 ? 18.649 14.743 -27.793 1.00 87.44 177 GLU A C 1
ATOM 1320 O O . GLU A 1 177 ? 18.829 15.311 -28.864 1.00 87.44 177 GLU A O 1
ATOM 1325 N N . GLY A 1 178 ? 17.413 14.499 -27.340 1.00 87.38 178 GLY A N 1
ATOM 1326 C CA . GLY A 1 178 ? 16.188 14.749 -28.111 1.00 87.38 178 GLY A CA 1
ATOM 1327 C C . GLY A 1 178 ? 15.687 13.543 -28.912 1.00 87.38 178 GLY A C 1
ATOM 1328 O O . GLY A 1 178 ? 14.558 13.582 -29.399 1.00 87.38 178 GLY A O 1
ATOM 1329 N N . ASP A 1 179 ? 16.461 12.458 -28.969 1.00 91.25 179 ASP A N 1
ATOM 1330 C CA . ASP A 1 179 ? 16.078 11.201 -29.602 1.00 91.25 179 ASP A CA 1
ATOM 1331 C C . ASP A 1 179 ? 15.395 10.255 -28.606 1.00 91.25 179 ASP A C 1
ATOM 1333 O O . ASP A 1 179 ? 15.820 10.095 -27.457 1.00 91.25 179 ASP A O 1
ATOM 1337 N N . VAL A 1 180 ? 14.333 9.586 -29.067 1.00 92.62 180 VAL A N 1
ATOM 1338 C CA . VAL A 1 180 ? 13.595 8.570 -28.303 1.00 92.62 180 VAL A CA 1
ATOM 1339 C C . VAL A 1 180 ? 13.936 7.190 -28.851 1.00 92.62 180 VAL A C 1
ATOM 1341 O O . VAL A 1 180 ? 13.661 6.884 -30.009 1.00 92.62 180 VAL A O 1
ATOM 1344 N N . THR A 1 181 ? 14.503 6.332 -28.004 1.00 92.06 181 THR A N 1
ATOM 1345 C CA . THR A 1 181 ? 14.737 4.918 -28.322 1.00 92.06 181 THR A CA 1
ATOM 1346 C C . THR A 1 181 ? 13.775 4.041 -27.532 1.00 92.06 181 THR A C 1
ATOM 1348 O O . THR A 1 181 ? 13.700 4.158 -26.309 1.00 92.06 181 THR A O 1
ATOM 1351 N N . VAL A 1 182 ? 13.089 3.130 -28.228 1.00 91.62 182 VAL A N 1
ATOM 1352 C CA . VAL A 1 182 ? 12.228 2.101 -27.628 1.00 91.62 182 VAL A CA 1
ATOM 1353 C C . VAL A 1 182 ? 12.862 0.731 -27.847 1.00 91.62 182 VAL A C 1
ATOM 1355 O O . VAL A 1 182 ? 13.172 0.361 -28.981 1.00 91.62 182 VAL A O 1
ATOM 1358 N N . ARG A 1 183 ? 13.068 -0.024 -26.765 1.00 90.38 183 ARG A N 1
ATOM 1359 C CA . ARG A 1 183 ? 13.659 -1.368 -26.789 1.00 90.38 183 ARG A CA 1
ATOM 1360 C C . ARG A 1 183 ? 12.592 -2.423 -26.529 1.00 90.38 183 ARG A C 1
ATOM 1362 O O . ARG A 1 183 ? 11.835 -2.324 -25.567 1.00 90.38 183 ARG A O 1
ATOM 1369 N N . ALA A 1 184 ? 12.567 -3.453 -27.370 1.00 88.81 184 ALA A N 1
ATOM 1370 C CA . ALA A 1 184 ? 11.725 -4.620 -27.145 1.00 88.81 184 ALA A CA 1
ATOM 1371 C C . ALA A 1 184 ? 12.194 -5.400 -25.905 1.00 88.81 184 ALA A C 1
ATOM 1373 O O . ALA A 1 184 ? 13.388 -5.452 -25.600 1.00 88.81 184 ALA A O 1
ATOM 1374 N N . LEU A 1 185 ? 11.262 -6.071 -25.226 1.00 86.62 185 LEU A N 1
ATOM 1375 C CA . LEU A 1 185 ? 11.535 -6.902 -24.050 1.00 86.62 185 LEU A CA 1
ATOM 1376 C C . LEU A 1 185 ? 12.088 -8.275 -24.463 1.00 86.62 185 LEU A C 1
ATOM 1378 O O . LEU A 1 185 ? 11.496 -9.308 -24.179 1.00 86.62 185 LEU A O 1
ATOM 1382 N N . GLY A 1 186 ? 13.194 -8.297 -25.203 1.00 88.00 186 GLY A N 1
ATOM 1383 C CA . GLY A 1 186 ? 13.791 -9.503 -25.791 1.00 88.00 186 GLY A CA 1
ATOM 1384 C C . GLY A 1 186 ? 13.195 -9.909 -27.146 1.00 88.00 186 GLY A C 1
ATOM 1385 O O . GLY A 1 186 ? 13.946 -10.302 -28.033 1.00 88.00 186 GLY A O 1
ATOM 1386 N N . SER A 1 187 ? 11.881 -9.761 -27.345 1.00 90.00 187 SER A N 1
ATOM 1387 C CA . SER A 1 187 ? 11.188 -9.972 -28.628 1.00 90.00 187 SER A CA 1
ATOM 1388 C C . SER A 1 187 ? 10.052 -8.962 -28.806 1.00 90.00 187 SER A C 1
ATOM 1390 O O . SER A 1 187 ? 9.506 -8.476 -27.817 1.00 90.00 187 SER A O 1
ATOM 1392 N N . TRP A 1 188 ? 9.673 -8.677 -30.055 1.00 86.56 188 TRP A N 1
ATOM 1393 C CA . TRP A 1 188 ? 8.507 -7.847 -30.394 1.00 86.56 188 TRP A CA 1
ATOM 1394 C C . TRP A 1 188 ? 7.172 -8.482 -29.992 1.00 86.56 188 TRP A C 1
ATOM 1396 O O . TRP A 1 188 ? 6.199 -7.768 -29.783 1.00 86.56 188 TRP A O 1
ATOM 1406 N N . GLU A 1 189 ? 7.142 -9.807 -29.842 1.00 91.12 189 GLU A N 1
ATOM 1407 C CA . GLU A 1 189 ? 5.951 -10.550 -29.410 1.00 91.12 189 GLU A CA 1
ATOM 1408 C C . GLU A 1 189 ? 5.766 -10.545 -27.884 1.00 91.12 189 GLU A C 1
ATOM 1410 O O . GLU A 1 189 ? 4.721 -10.952 -27.379 1.00 91.12 189 GLU A O 1
ATOM 1415 N N . ASN A 1 190 ? 6.775 -10.101 -27.123 1.00 88.56 190 ASN A N 1
ATOM 1416 C CA . ASN A 1 190 ? 6.677 -10.060 -25.669 1.00 88.56 190 ASN A CA 1
ATOM 1417 C C . ASN A 1 190 ? 5.826 -8.865 -25.242 1.00 88.56 190 ASN A C 1
ATOM 1419 O O . ASN A 1 190 ? 6.181 -7.710 -25.476 1.00 88.56 190 ASN A O 1
ATOM 1423 N N . GLN A 1 191 ? 4.712 -9.161 -24.579 1.00 87.00 191 GLN A N 1
ATOM 1424 C CA . GLN A 1 191 ? 3.762 -8.165 -24.101 1.00 87.00 191 GLN A CA 1
ATOM 1425 C C . GLN A 1 191 ? 3.991 -7.853 -22.624 1.00 87.00 191 GLN A C 1
ATOM 1427 O O . GLN A 1 191 ? 4.388 -8.713 -21.836 1.00 87.00 191 GLN A O 1
ATOM 1432 N N . VAL A 1 192 ? 3.706 -6.610 -22.246 1.00 86.19 192 VAL A N 1
ATOM 1433 C CA . VAL A 1 192 ? 3.717 -6.155 -20.858 1.00 86.19 192 VAL A CA 1
ATOM 1434 C C . VAL A 1 192 ? 2.392 -5.477 -20.553 1.00 86.19 192 VAL A C 1
ATOM 1436 O O . VAL A 1 192 ? 1.959 -4.585 -21.276 1.00 86.19 192 VAL A O 1
ATOM 1439 N N . THR A 1 193 ? 1.755 -5.890 -19.464 1.00 90.25 193 THR A N 1
ATOM 1440 C CA . THR A 1 193 ? 0.619 -5.158 -18.906 1.00 90.25 193 THR A CA 1
ATOM 1441 C C . THR A 1 193 ? 1.157 -4.026 -18.052 1.00 90.25 193 THR A C 1
ATOM 1443 O O . THR A 1 193 ? 1.949 -4.267 -17.133 1.00 90.25 193 THR A O 1
ATOM 1446 N N . VAL A 1 194 ? 0.717 -2.801 -18.330 1.00 90.81 194 VAL A N 1
ATOM 1447 C CA . VAL A 1 194 ? 1.041 -1.637 -17.507 1.00 90.81 194 VAL A CA 1
ATOM 1448 C C . VAL A 1 194 ? -0.210 -0.939 -17.008 1.00 90.81 194 VAL A C 1
ATOM 1450 O O . VAL A 1 194 ? -1.241 -0.937 -17.669 1.00 90.81 194 VAL A O 1
ATOM 1453 N N . THR A 1 195 ? -0.112 -0.333 -15.829 1.00 94.06 195 THR A N 1
ATOM 1454 C CA . THR A 1 195 ? -1.209 0.439 -15.238 1.00 94.06 195 THR A CA 1
ATOM 1455 C C . THR A 1 195 ? -0.669 1.750 -14.687 1.00 94.06 195 THR A C 1
ATOM 1457 O O . THR A 1 195 ? 0.389 1.784 -14.051 1.00 94.06 195 THR A O 1
ATOM 1460 N N . THR A 1 196 ? -1.374 2.857 -14.930 1.00 93.19 196 THR A N 1
ATOM 1461 C CA . THR A 1 196 ? -0.992 4.150 -14.352 1.00 93.19 196 THR A CA 1
ATOM 1462 C C . THR A 1 196 ? -1.255 4.147 -12.844 1.00 93.19 196 THR A C 1
ATOM 1464 O O . THR A 1 196 ? -2.266 3.588 -12.414 1.00 93.19 196 THR A O 1
ATOM 1467 N N . PRO A 1 197 ? -0.440 4.816 -12.007 1.00 92.12 197 PRO A N 1
ATOM 1468 C CA . PRO A 1 197 ? -0.732 4.925 -10.576 1.00 92.12 197 PRO A CA 1
ATOM 1469 C C . PRO A 1 197 ? -2.153 5.439 -10.299 1.00 92.12 197 PRO A C 1
ATOM 1471 O O . PRO A 1 197 ? -2.837 4.941 -9.406 1.00 92.12 197 PRO A O 1
ATOM 1474 N N . ARG A 1 198 ? -2.639 6.387 -11.111 1.00 93.94 198 ARG A N 1
ATOM 1475 C CA . ARG A 1 198 ? -4.007 6.911 -11.026 1.00 93.94 198 ARG A CA 1
ATOM 1476 C C . ARG A 1 198 ? -5.058 5.809 -11.179 1.00 93.94 198 ARG A C 1
ATOM 1478 O O . ARG A 1 198 ? -5.981 5.753 -10.364 1.00 93.94 198 ARG A O 1
ATOM 1485 N N . ASP A 1 199 ? -4.918 4.951 -12.185 1.00 95.38 199 ASP A N 1
ATOM 1486 C CA . ASP A 1 199 ? -5.851 3.845 -12.405 1.00 95.38 199 ASP A CA 1
ATOM 1487 C C . ASP A 1 199 ? -5.728 2.792 -11.311 1.00 95.38 199 ASP A C 1
ATOM 1489 O O . ASP A 1 199 ? -6.753 2.312 -10.836 1.00 95.38 199 ASP A O 1
ATOM 1493 N N . ILE A 1 200 ? -4.516 2.516 -10.814 1.00 95.56 200 ILE A N 1
ATOM 1494 C CA . ILE A 1 200 ? -4.325 1.646 -9.644 1.00 95.56 200 ILE A CA 1
ATOM 1495 C C . ILE A 1 200 ? -5.113 2.191 -8.452 1.00 95.56 200 ILE A C 1
ATOM 1497 O O . ILE A 1 200 ? -5.864 1.445 -7.825 1.00 95.56 200 ILE A O 1
ATOM 1501 N N . GLY A 1 201 ? -5.004 3.489 -8.158 1.00 96.56 201 GLY A N 1
ATOM 1502 C CA . GLY A 1 201 ? -5.767 4.135 -7.090 1.00 96.56 201 GLY A CA 1
ATOM 1503 C C . GLY A 1 201 ? -7.276 3.981 -7.277 1.00 96.56 201 GLY A C 1
ATOM 1504 O O . GLY A 1 201 ? -7.976 3.543 -6.360 1.00 96.56 201 GLY A O 1
ATOM 1505 N N . ARG A 1 202 ? -7.771 4.278 -8.485 1.00 96.88 202 ARG A N 1
ATOM 1506 C CA . ARG A 1 202 ? -9.189 4.154 -8.842 1.00 96.88 202 ARG A CA 1
ATOM 1507 C C . ARG A 1 202 ? -9.697 2.721 -8.687 1.00 96.88 202 ARG A C 1
ATOM 1509 O O . ARG A 1 202 ? -10.717 2.530 -8.031 1.00 96.88 202 ARG A O 1
ATOM 1516 N N . LEU A 1 203 ? -9.020 1.749 -9.288 1.00 96.62 203 LEU A N 1
ATOM 1517 C CA . LEU A 1 203 ? -9.409 0.338 -9.295 1.00 96.62 203 LEU A CA 1
ATOM 1518 C C . LEU A 1 203 ? -9.320 -0.263 -7.891 1.00 96.62 203 LEU A C 1
ATOM 1520 O O . LEU A 1 203 ? -10.225 -0.976 -7.472 1.00 96.62 203 LEU A O 1
ATOM 1524 N N . THR A 1 204 ? -8.300 0.109 -7.113 1.00 97.44 204 THR A N 1
ATOM 1525 C CA . THR A 1 204 ? -8.182 -0.304 -5.707 1.00 97.44 204 THR A CA 1
ATOM 1526 C C . THR A 1 204 ? -9.389 0.153 -4.900 1.00 97.44 204 THR A C 1
ATOM 1528 O O . THR A 1 204 ? -9.958 -0.646 -4.160 1.00 97.44 204 THR A O 1
ATOM 1531 N N . SER A 1 205 ? -9.831 1.409 -5.040 1.00 97.12 205 SER A N 1
ATOM 1532 C CA . SER A 1 205 ? -11.024 1.841 -4.311 1.00 97.12 205 SER A CA 1
ATOM 1533 C C . SER A 1 205 ? -12.326 1.268 -4.887 1.00 97.12 205 SER A C 1
ATOM 1535 O O . SER A 1 205 ? -13.279 1.132 -4.127 1.00 97.12 205 SER A O 1
ATOM 1537 N N . GLU A 1 206 ? -12.392 0.878 -6.169 1.00 96.31 206 GLU A N 1
ATOM 1538 C CA . GLU A 1 206 ? -13.525 0.090 -6.700 1.00 96.31 206 GLU A CA 1
ATOM 1539 C C . GLU A 1 206 ? -13.591 -1.269 -6.008 1.00 96.31 206 GLU A C 1
ATOM 1541 O O . GLU A 1 206 ? -14.622 -1.603 -5.438 1.00 96.31 206 GLU A O 1
ATOM 1546 N N . ILE A 1 207 ? -12.471 -1.989 -5.960 1.00 96.88 207 ILE A N 1
ATOM 1547 C CA . ILE A 1 207 ? -12.346 -3.303 -5.319 1.00 96.88 207 ILE A CA 1
ATOM 1548 C C . ILE A 1 207 ? -12.697 -3.237 -3.826 1.00 96.88 207 ILE A C 1
ATOM 1550 O O . ILE A 1 207 ? -13.435 -4.082 -3.325 1.00 96.88 207 ILE A O 1
ATOM 1554 N N . VAL A 1 208 ? -12.207 -2.221 -3.105 1.00 96.81 208 VAL A N 1
ATOM 1555 C CA . VAL A 1 208 ? -12.456 -2.054 -1.660 1.00 96.81 208 VAL A CA 1
ATOM 1556 C C . VAL A 1 208 ? -13.944 -1.893 -1.332 1.00 96.81 208 VAL A C 1
ATOM 1558 O O . VAL A 1 208 ? -14.385 -2.365 -0.281 1.00 96.81 208 VAL A O 1
ATOM 1561 N N . PHE A 1 209 ? -14.708 -1.238 -2.208 1.00 96.06 209 PHE A N 1
ATOM 1562 C CA . PHE A 1 209 ? -16.137 -0.966 -2.018 1.00 96.06 209 PHE A CA 1
ATOM 1563 C C . PHE A 1 209 ? -17.045 -1.819 -2.919 1.00 96.06 209 PHE A C 1
ATOM 1565 O O . PHE A 1 209 ? -18.238 -1.536 -3.017 1.00 96.06 209 PHE A O 1
ATOM 1572 N N . TRP A 1 210 ? -16.500 -2.847 -3.574 1.00 95.75 210 TRP A N 1
ATOM 1573 C CA . TRP A 1 210 ? -17.256 -3.730 -4.456 1.00 95.75 210 TRP A CA 1
ATOM 1574 C C . TRP A 1 210 ? -18.199 -4.644 -3.664 1.00 95.75 210 TRP A C 1
ATOM 1576 O O . TRP A 1 210 ? -17.850 -5.128 -2.585 1.00 95.75 210 TRP A O 1
ATOM 1586 N N . GLU A 1 211 ? -19.380 -4.906 -4.226 1.00 93.50 211 GLU A N 1
ATOM 1587 C CA . GLU A 1 211 ? -20.365 -5.839 -3.679 1.00 93.50 211 GLU A CA 1
ATOM 1588 C C . GLU A 1 211 ? -20.808 -6.830 -4.773 1.00 93.50 211 GLU A C 1
ATOM 1590 O O . GLU A 1 211 ? -21.246 -6.394 -5.843 1.00 93.50 211 GLU A O 1
ATOM 1595 N N . PRO A 1 212 ? -20.727 -8.155 -4.534 1.00 93.69 212 PRO A N 1
ATOM 1596 C CA . PRO A 1 212 ? -20.269 -8.806 -3.300 1.00 93.69 212 PRO A CA 1
ATOM 1597 C C . PRO A 1 212 ? -18.763 -8.630 -3.054 1.00 93.69 212 PRO A C 1
ATOM 1599 O O . PRO A 1 212 ? -17.978 -8.668 -3.991 1.00 93.69 212 PRO A O 1
ATOM 1602 N N . GLU A 1 213 ? -18.360 -8.459 -1.794 1.00 94.19 213 GLU A N 1
ATOM 1603 C CA . GLU A 1 213 ? -16.952 -8.254 -1.418 1.00 94.19 213 GLU A CA 1
ATOM 1604 C C . GLU A 1 213 ? -16.007 -9.355 -1.954 1.00 94.19 213 GLU A C 1
ATOM 1606 O O . GLU A 1 213 ? -16.252 -10.540 -1.716 1.00 94.19 213 GLU A O 1
ATOM 1611 N N . PHE A 1 214 ? -14.884 -8.956 -2.570 1.00 95.88 214 PHE A N 1
ATOM 1612 C CA . PHE A 1 214 ? -13.757 -9.850 -2.879 1.00 95.88 214 PHE A CA 1
ATOM 1613 C C . PHE A 1 214 ? -13.100 -10.360 -1.591 1.00 95.88 214 PHE A C 1
ATOM 1615 O O . PHE A 1 214 ? -12.923 -9.589 -0.635 1.00 95.88 214 PHE A O 1
ATOM 1622 N N . ARG A 1 215 ? -12.745 -11.649 -1.549 1.00 95.38 215 ARG A N 1
ATOM 1623 C CA . ARG A 1 215 ? -12.187 -12.296 -0.348 1.00 95.38 215 ARG A CA 1
ATOM 1624 C C . ARG A 1 215 ? -11.182 -13.380 -0.706 1.00 95.38 215 ARG A C 1
ATOM 1626 O O . ARG A 1 215 ? -11.514 -14.326 -1.408 1.00 95.38 215 ARG A O 1
ATOM 1633 N N . ASP A 1 216 ? -9.994 -13.263 -0.124 1.00 96.38 216 ASP A N 1
ATOM 1634 C CA . ASP A 1 216 ? -8.917 -14.253 -0.171 1.00 96.38 216 ASP A CA 1
ATOM 1635 C C . ASP A 1 216 ? -8.536 -14.650 -1.604 1.00 96.38 216 ASP A C 1
ATOM 1637 O O . ASP A 1 216 ? -8.320 -15.819 -1.931 1.00 96.38 216 ASP A O 1
ATOM 1641 N N . GLU A 1 217 ? -8.460 -13.639 -2.471 1.00 96.50 217 GLU A N 1
ATOM 1642 C CA . GLU A 1 217 ? -8.225 -13.804 -3.900 1.00 96.50 217 GLU A CA 1
ATOM 1643 C C . GLU A 1 217 ? -7.295 -12.733 -4.485 1.00 96.50 217 GLU A C 1
ATOM 1645 O O . GLU A 1 217 ? -7.011 -11.687 -3.886 1.00 96.50 217 GLU A O 1
ATOM 1650 N N . VAL A 1 218 ? -6.800 -13.033 -5.685 1.00 97.50 218 VAL A N 1
ATOM 1651 C CA . VAL A 1 218 ? -6.026 -12.112 -6.515 1.00 97.50 218 VAL A CA 1
ATOM 1652 C C . VAL A 1 218 ? -6.968 -11.506 -7.548 1.00 97.50 218 VAL A C 1
ATOM 1654 O O . VAL A 1 218 ? -7.543 -12.224 -8.361 1.00 97.50 218 VAL A O 1
ATOM 1657 N N . VAL A 1 219 ? -7.096 -10.182 -7.537 1.00 97.31 219 VAL A N 1
ATOM 1658 C CA . VAL A 1 219 ? -7.839 -9.421 -8.539 1.00 97.31 219 VAL A CA 1
ATOM 1659 C C . VAL A 1 219 ? -6.841 -8.830 -9.527 1.00 97.31 219 VAL A C 1
ATOM 1661 O O . VAL A 1 219 ? -6.007 -7.995 -9.167 1.00 97.31 219 VAL A O 1
ATOM 1664 N N . PHE A 1 220 ? -6.925 -9.279 -10.775 1.00 95.50 220 PHE A N 1
ATOM 1665 C CA . PHE A 1 220 ? -6.115 -8.766 -11.874 1.00 95.50 220 PHE A CA 1
ATOM 1666 C C . PHE A 1 220 ? -6.791 -7.545 -12.477 1.00 95.50 220 PHE A C 1
ATOM 1668 O O . PHE A 1 220 ? -7.955 -7.602 -12.873 1.00 95.50 220 PHE A O 1
ATOM 1675 N N . VAL A 1 221 ? -6.055 -6.444 -12.555 1.00 93.12 221 VAL A N 1
ATOM 1676 C CA . VAL A 1 221 ? -6.535 -5.205 -13.156 1.00 93.12 221 VAL A CA 1
ATOM 1677 C C . VAL A 1 221 ? -5.499 -4.636 -14.113 1.00 93.12 221 VAL A C 1
ATOM 1679 O O . VAL A 1 221 ? -4.297 -4.835 -13.947 1.00 93.12 221 VAL A O 1
ATOM 1682 N N . ALA A 1 222 ? -5.977 -3.908 -15.111 1.00 89.31 222 ALA A N 1
ATOM 1683 C CA . ALA A 1 222 ? -5.151 -3.156 -16.039 1.00 89.31 222 ALA A CA 1
ATOM 1684 C C . ALA A 1 222 ? -5.828 -1.811 -16.319 1.00 89.31 222 ALA A C 1
ATOM 1686 O O . ALA A 1 222 ? -7.057 -1.712 -16.270 1.00 89.31 222 ALA A O 1
ATOM 1687 N N . GLY A 1 223 ? -5.027 -0.779 -16.575 1.00 77.88 223 GLY A N 1
ATOM 1688 C CA . GLY A 1 223 ? -5.536 0.485 -17.107 1.00 77.88 223 GLY A CA 1
ATOM 1689 C C . GLY A 1 223 ? -5.910 0.345 -18.583 1.00 77.88 223 GLY A C 1
ATOM 1690 O O . GLY A 1 223 ? -5.538 -0.632 -19.231 1.00 77.88 223 GLY A O 1
ATOM 1691 N N . GLU A 1 224 ? -6.620 1.332 -19.128 1.00 69.94 224 GLU A N 1
ATOM 1692 C CA . GLU A 1 224 ? -6.699 1.474 -20.584 1.00 69.94 224 GLU A CA 1
ATOM 1693 C C . GLU A 1 224 ? -5.320 1.938 -21.080 1.00 69.94 224 GLU A C 1
ATOM 1695 O O . GLU A 1 224 ? -4.871 3.033 -20.734 1.00 69.94 224 GLU A O 1
ATOM 1700 N N . THR A 1 225 ? -4.625 1.073 -21.820 1.00 57.09 225 THR A N 1
ATOM 1701 C CA . THR A 1 225 ? -3.300 1.327 -22.413 1.00 57.09 225 THR A CA 1
ATOM 1702 C C . THR A 1 225 ? -3.369 1.302 -23.923 1.00 57.09 225 THR A C 1
ATOM 1704 O O . THR A 1 225 ? -3.988 0.341 -24.436 1.00 57.09 225 THR A O 1
#

Organism: NCBI:txid602035

Foldseek 3Di:
DWQEEEEEDDDLLSLLLLVLLLVPPDPSHAAEYEDAPCLVPPNDPVSVVSVVVSVVSVYHYDHDDLQPDDLQRLLVVLLVTQEYEYPDPCVSDPPSQVSNLSSCQSSQRQEYEGNQQEADLVVQDPPHPDNVSVVVVSSLCSLVVDDDNGHWYEYEHEWAAPVLCDDVVSPQWDADPNDIDGDDPVDPPDDTFYAHSNVSSNVVSCQVPDPVHDTSDYDYDGDDD